Protein AF-A0A6P3APF1-F1 (afdb_monomer)

Secondary structure (DSSP, 8-state):
-PPPEEETTTEEE--EEEEHHHHHHHHTT--PPTTSEEEEEE--TT--EEEEEEHHHHHHTT---EEETTEEEE--HHHHHHHHHTEEEE-HHHHHHHHHHTTPPPSSS--HHHHT--SSS-TT-B--SSEEEETTTEEEEEEEE-HHHHHHHHHT-----S-EEEEEEE-SS-EEEEEEEHHHHHHHH-TT---TTSEEEEESSHHHHHHHHHSEEEEHHHHHHHHHHTT--

pLDDT: mean 85.59, std 10.85, range [31.83, 96.5]

Organism: NCBI:txid488447

Sequence (233 aa):
MRSPTLCARHGVRPFTVAAKRIDDRIRERGQFEPGELVRVSLDRPKRSHVAWMTRADLDEHAVTANHVDGVEHVTELRKIALLDQACEHVCPDCLDELLVRSGEQPHSPTPVSRAFDTAIVADNATVSGPLVRCDIHGIGFGSCTSPAMAALIDRGDALPHGRLIKVVVVSPKAENEFWFDEAFLRRLLGEDTDLSSGIYRMELGERSLHLLESGESVCRYCLEDWLRRNDIA

Structure (mmCIF, N/CA/C/O backbone):
data_AF-A0A6P3APF1-F1
#
_entry.id   AF-A0A6P3APF1-F1
#
loop_
_atom_site.group_PDB
_atom_site.id
_atom_site.type_symbol
_atom_site.label_atom_id
_atom_site.label_alt_id
_atom_site.label_comp_id
_atom_site.label_asym_id
_atom_site.label_entity_id
_atom_site.label_seq_id
_atom_site.pdbx_PDB_ins_code
_atom_site.Cartn_x
_atom_site.Cartn_y
_atom_site.Cartn_z
_atom_site.occupancy
_atom_site.B_iso_or_equiv
_atom_site.auth_seq_id
_atom_site.auth_comp_id
_atom_site.auth_asym_id
_atom_site.auth_atom_id
_atom_site.pdbx_PDB_model_num
ATOM 1 N N . MET A 1 1 ? 15.580 11.827 3.999 1.00 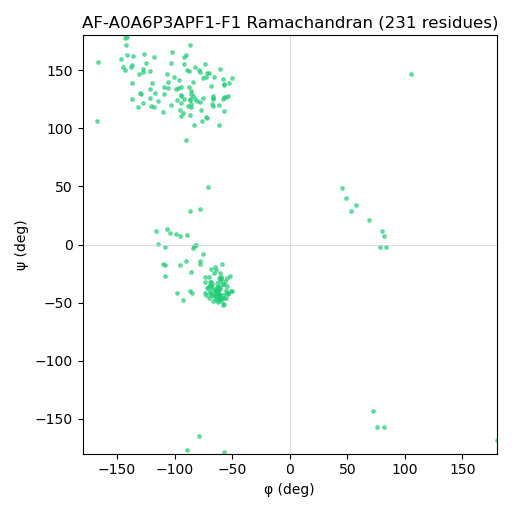31.83 1 MET A N 1
ATOM 2 C CA . MET A 1 1 ? 15.271 10.381 4.066 1.00 31.83 1 MET A CA 1
ATOM 3 C C . MET A 1 1 ? 14.089 10.139 3.142 1.00 31.83 1 MET A C 1
ATOM 5 O O . MET A 1 1 ? 13.148 10.916 3.227 1.00 31.83 1 MET A O 1
ATOM 9 N N . ARG A 1 2 ? 14.154 9.177 2.208 1.00 43.97 2 ARG A N 1
ATOM 10 C CA . ARG A 1 2 ? 12.964 8.800 1.422 1.00 43.97 2 ARG A CA 1
ATOM 11 C C . ARG A 1 2 ? 11.985 8.151 2.397 1.00 43.97 2 ARG A C 1
ATOM 13 O O . ARG A 1 2 ? 12.379 7.209 3.082 1.00 43.97 2 ARG A O 1
ATOM 20 N N . SER A 1 3 ? 10.783 8.705 2.524 1.00 46.91 3 SER A N 1
ATOM 21 C CA . SER A 1 3 ? 9.732 8.086 3.329 1.00 46.91 3 SER A CA 1
ATOM 22 C C . SER A 1 3 ? 9.480 6.676 2.792 1.00 46.91 3 SER A C 1
ATOM 24 O O . SER A 1 3 ? 9.486 6.503 1.572 1.00 46.91 3 SER A O 1
ATOM 26 N N . PRO A 1 4 ? 9.308 5.668 3.657 1.00 61.50 4 PRO A N 1
ATOM 27 C CA . PRO A 1 4 ? 8.929 4.340 3.205 1.00 61.50 4 PRO A CA 1
ATOM 28 C C . PRO A 1 4 ? 7.647 4.421 2.371 1.00 61.50 4 PRO A C 1
ATOM 30 O O . PRO A 1 4 ? 6.650 4.983 2.825 1.00 61.50 4 PRO A O 1
ATOM 33 N N . THR A 1 5 ? 7.679 3.874 1.158 1.00 70.06 5 THR A N 1
ATOM 34 C CA . THR A 1 5 ? 6.486 3.715 0.324 1.00 70.06 5 THR A CA 1
ATOM 35 C C . THR A 1 5 ? 5.935 2.312 0.564 1.00 70.06 5 THR A C 1
ATOM 37 O O . THR A 1 5 ? 6.688 1.341 0.668 1.00 70.06 5 THR A O 1
ATOM 40 N N . LEU A 1 6 ? 4.618 2.212 0.735 1.00 73.88 6 LEU A N 1
ATOM 41 C CA . LEU A 1 6 ? 3.947 0.961 1.059 1.00 73.88 6 LEU A CA 1
ATOM 42 C C . LEU A 1 6 ? 3.644 0.175 -0.223 1.00 73.88 6 LEU A C 1
ATOM 44 O O . LEU A 1 6 ? 2.924 0.661 -1.090 1.00 73.88 6 LEU A O 1
ATOM 48 N N . CYS A 1 7 ? 4.171 -1.043 -0.335 1.00 78.06 7 CYS A N 1
ATOM 49 C CA . CYS A 1 7 ? 3.752 -2.017 -1.336 1.00 78.06 7 CYS A CA 1
ATOM 50 C C . CYS A 1 7 ? 2.700 -2.943 -0.719 1.00 78.06 7 CYS A C 1
ATOM 52 O O . CYS A 1 7 ? 2.957 -3.549 0.319 1.00 78.06 7 CYS A O 1
ATOM 54 N N . ALA A 1 8 ? 1.548 -3.110 -1.372 1.00 71.31 8 ALA A N 1
ATOM 55 C CA . ALA A 1 8 ? 0.507 -4.018 -0.886 1.00 71.31 8 ALA A CA 1
ATOM 56 C C . ALA A 1 8 ? 1.014 -5.466 -0.735 1.00 71.31 8 ALA A C 1
ATOM 58 O O . ALA A 1 8 ? 0.629 -6.133 0.218 1.00 71.31 8 ALA A O 1
ATOM 59 N N . ARG A 1 9 ? 1.931 -5.894 -1.618 1.00 74.31 9 ARG A N 1
ATOM 60 C CA . ARG A 1 9 ? 2.504 -7.251 -1.660 1.00 74.31 9 ARG A CA 1
ATOM 61 C C . ARG A 1 9 ? 3.712 -7.456 -0.768 1.00 74.31 9 ARG A C 1
ATOM 63 O O . ARG A 1 9 ? 3.835 -8.489 -0.127 1.00 74.31 9 ARG A O 1
ATOM 70 N N . HIS A 1 10 ? 4.601 -6.475 -0.705 1.00 74.94 10 HIS A N 1
ATOM 71 C CA . HIS A 1 10 ? 5.914 -6.643 -0.069 1.00 74.94 10 HIS A CA 1
ATOM 72 C C . HIS A 1 10 ? 6.093 -5.773 1.184 1.00 74.94 10 HIS A C 1
ATOM 74 O O . HIS A 1 10 ? 7.136 -5.810 1.844 1.00 74.94 10 HIS A O 1
ATOM 80 N N . GLY A 1 11 ? 5.065 -4.999 1.530 1.00 75.56 11 GLY A N 1
ATOM 81 C CA . GLY A 1 11 ? 5.024 -4.124 2.690 1.00 75.56 11 GLY A CA 1
ATOM 82 C C . GLY A 1 11 ? 5.893 -2.895 2.546 1.00 75.56 11 GLY A C 1
ATOM 83 O O . GLY A 1 11 ? 5.977 -2.281 1.481 1.00 75.56 11 GLY A O 1
ATOM 84 N N . VAL A 1 12 ? 6.509 -2.495 3.652 1.00 76.62 12 VAL A N 1
ATOM 85 C CA . VAL A 1 12 ? 7.371 -1.321 3.691 1.00 76.62 12 VAL A CA 1
ATOM 86 C C . VAL A 1 12 ? 8.709 -1.665 3.047 1.00 76.62 12 VAL A C 1
ATOM 88 O O . VAL A 1 12 ? 9.545 -2.352 3.638 1.00 76.62 12 VAL A O 1
ATOM 91 N N . ARG A 1 13 ? 8.929 -1.157 1.832 1.00 74.56 13 ARG A N 1
ATOM 92 C CA . ARG A 1 13 ? 10.178 -1.342 1.087 1.00 74.56 13 ARG A CA 1
ATOM 93 C C . ARG A 1 13 ? 10.695 -0.006 0.551 1.00 74.56 13 ARG A C 1
ATOM 95 O O . ARG A 1 13 ? 9.899 0.866 0.208 1.00 74.56 13 ARG A O 1
ATOM 102 N N . PRO A 1 14 ? 12.020 0.191 0.457 1.00 76.44 14 PRO A N 1
ATOM 103 C CA . PRO A 1 14 ? 12.577 1.302 -0.303 1.00 76.44 14 PRO A CA 1
ATOM 104 C C . PRO A 1 14 ? 12.278 1.099 -1.790 1.00 76.44 14 PRO A C 1
ATOM 106 O O . PRO A 1 14 ? 12.704 0.107 -2.376 1.00 76.44 14 PRO A O 1
ATOM 109 N N . PHE A 1 15 ? 11.543 2.025 -2.397 1.00 83.12 15 PHE A N 1
ATOM 110 C CA . PHE A 1 15 ? 11.230 1.938 -3.821 1.00 83.12 15 PHE A CA 1
ATOM 111 C C . PHE A 1 15 ? 12.461 2.310 -4.653 1.00 83.12 15 PHE A C 1
ATOM 113 O O . PHE A 1 15 ? 13.237 3.212 -4.296 1.00 83.12 15 PHE A O 1
ATOM 120 N N . THR A 1 16 ? 12.625 1.609 -5.771 1.00 87.19 16 THR A N 1
ATOM 121 C CA . THR A 1 16 ? 13.597 1.960 -6.807 1.00 87.19 16 THR A CA 1
ATOM 122 C C . THR A 1 16 ? 12.953 2.915 -7.817 1.00 87.19 16 THR A C 1
ATOM 124 O O . THR A 1 16 ? 11.840 3.397 -7.595 1.00 87.19 16 THR A O 1
ATOM 127 N N . VAL A 1 17 ? 13.682 3.283 -8.863 1.00 89.62 17 VAL A N 1
ATOM 128 C CA . VAL A 1 17 ? 13.242 4.218 -9.902 1.00 89.62 17 VAL A CA 1
ATOM 129 C C . VAL A 1 17 ? 13.193 3.469 -11.234 1.00 89.62 17 VAL A C 1
ATOM 131 O O . VAL A 1 17 ? 14.148 2.773 -11.581 1.00 89.62 17 VAL A O 1
ATOM 134 N N . ALA A 1 18 ? 12.086 3.590 -11.961 1.00 93.06 18 ALA A N 1
ATOM 135 C CA . ALA A 1 18 ? 11.908 3.020 -13.297 1.00 93.06 18 ALA A CA 1
ATOM 136 C C . ALA A 1 18 ? 11.013 3.933 -14.147 1.00 93.06 18 ALA A C 1
ATOM 138 O O . ALA A 1 18 ? 10.274 4.743 -13.594 1.00 93.06 18 ALA A O 1
ATOM 139 N N . ALA A 1 19 ? 11.061 3.824 -15.475 1.00 93.75 19 ALA A N 1
ATOM 140 C CA . ALA A 1 19 ? 10.187 4.606 -16.351 1.00 93.75 19 ALA A CA 1
ATOM 141 C C . ALA A 1 19 ? 8.705 4.310 -16.079 1.00 93.75 19 ALA A C 1
ATOM 143 O O . ALA A 1 19 ? 8.338 3.188 -15.728 1.00 93.75 19 ALA A O 1
ATOM 144 N N . LYS A 1 20 ? 7.833 5.295 -16.318 1.00 91.62 20 LYS A N 1
ATOM 145 C CA . LYS A 1 20 ? 6.382 5.156 -16.116 1.00 91.62 20 LYS A CA 1
ATOM 146 C C . LYS A 1 20 ? 5.772 3.920 -16.796 1.00 91.62 20 LYS A C 1
ATOM 148 O O . LYS A 1 20 ? 4.962 3.235 -16.184 1.00 91.62 20 LYS A O 1
ATOM 153 N N . ARG A 1 21 ? 6.210 3.576 -18.016 1.00 93.62 21 ARG A N 1
ATOM 154 C CA . ARG A 1 21 ? 5.735 2.372 -18.730 1.00 93.62 21 ARG A CA 1
ATOM 155 C C . ARG A 1 21 ? 6.023 1.072 -17.969 1.00 93.62 21 ARG A C 1
ATOM 157 O O . ARG A 1 21 ? 5.266 0.114 -18.094 1.00 93.62 21 ARG A O 1
ATOM 164 N N . ILE A 1 22 ? 7.094 1.035 -17.172 1.00 94.00 22 ILE A N 1
ATOM 165 C CA . ILE A 1 22 ? 7.420 -0.091 -16.290 1.00 94.00 22 ILE A CA 1
ATOM 166 C C . ILE A 1 22 ? 6.419 -0.163 -15.134 1.00 94.00 22 ILE A C 1
ATOM 168 O O . ILE A 1 22 ? 5.901 -1.241 -14.860 1.00 94.00 22 ILE A O 1
ATOM 172 N N . ASP A 1 23 ? 6.108 0.966 -14.487 1.00 90.81 23 ASP A N 1
ATOM 173 C CA . ASP A 1 23 ? 5.094 1.022 -13.420 1.00 90.81 23 ASP A CA 1
ATOM 174 C C . ASP A 1 23 ? 3.711 0.593 -13.933 1.00 90.81 23 ASP A C 1
ATOM 176 O O . ASP A 1 23 ? 3.070 -0.274 -13.337 1.00 90.81 23 ASP A O 1
ATOM 180 N N . ASP A 1 24 ? 3.290 1.125 -15.084 1.00 91.75 24 ASP A N 1
ATOM 181 C CA . ASP A 1 24 ? 2.027 0.756 -15.729 1.00 91.75 24 ASP A CA 1
ATOM 182 C C . ASP A 1 24 ? 1.977 -0.760 -15.996 1.00 91.75 24 ASP A C 1
ATOM 184 O O . ASP A 1 24 ? 1.010 -1.436 -15.630 1.00 91.75 24 ASP A O 1
ATOM 188 N N . ARG A 1 25 ? 3.062 -1.341 -16.530 1.00 93.19 25 ARG A N 1
ATOM 189 C CA . ARG A 1 25 ? 3.124 -2.782 -16.808 1.00 93.19 25 ARG A CA 1
ATOM 190 C C . ARG A 1 25 ? 3.142 -3.643 -15.543 1.00 93.19 25 ARG A C 1
ATOM 192 O O . ARG A 1 25 ? 2.528 -4.714 -15.537 1.00 93.19 25 ARG A O 1
ATOM 199 N N . ILE A 1 26 ? 3.798 -3.185 -14.472 1.00 90.12 26 ILE A N 1
ATOM 200 C CA . ILE A 1 26 ? 3.747 -3.825 -13.148 1.00 90.12 26 ILE A CA 1
ATOM 201 C C . ILE A 1 26 ? 2.296 -3.887 -12.651 1.00 90.12 26 ILE A C 1
ATOM 203 O O . ILE A 1 26 ? 1.855 -4.945 -12.195 1.00 90.12 26 ILE A O 1
ATOM 207 N N . ARG A 1 27 ? 1.539 -2.785 -12.763 1.00 84.31 27 ARG A N 1
ATOM 208 C CA . ARG A 1 27 ? 0.132 -2.709 -12.320 1.00 84.31 27 ARG A CA 1
ATOM 209 C C . ARG A 1 27 ? -0.779 -3.643 -13.107 1.00 84.31 27 ARG A C 1
ATOM 211 O O . ARG A 1 27 ? -1.651 -4.278 -12.522 1.00 84.31 27 ARG A O 1
ATOM 218 N N . GLU A 1 28 ? -0.552 -3.758 -14.411 1.00 88.62 28 GLU A N 1
ATOM 219 C CA . GLU A 1 28 ? -1.289 -4.669 -15.292 1.00 88.62 28 GLU A CA 1
ATOM 220 C C . GLU A 1 28 ? -0.876 -6.134 -15.130 1.00 88.62 28 GLU A C 1
ATOM 222 O O . GLU A 1 28 ? -1.497 -7.021 -15.717 1.00 88.62 28 GLU A O 1
ATOM 227 N N . ARG A 1 29 ? 0.186 -6.409 -14.359 1.00 85.56 29 ARG A N 1
ATOM 228 C CA . ARG A 1 29 ? 0.806 -7.736 -14.279 1.00 85.56 29 ARG A CA 1
ATOM 229 C C . ARG A 1 29 ? 1.189 -8.294 -15.658 1.00 85.56 29 ARG A C 1
ATOM 231 O O . ARG A 1 29 ? 1.225 -9.511 -15.840 1.00 85.56 29 ARG A O 1
ATOM 238 N N . GLY A 1 30 ? 1.493 -7.425 -16.613 1.00 89.25 30 GLY A N 1
ATOM 239 C CA . GLY A 1 30 ? 1.889 -7.857 -17.944 1.00 89.25 30 GLY A CA 1
ATOM 240 C C . GLY A 1 30 ? 3.348 -8.313 -17.996 1.00 89.25 30 GLY A C 1
ATOM 241 O O . GLY A 1 30 ? 4.001 -8.550 -16.978 1.00 89.25 30 GLY A O 1
ATOM 242 N N . GLN A 1 31 ? 3.850 -8.414 -19.217 1.00 93.25 31 GLN A N 1
ATOM 243 C CA . GLN A 1 31 ? 5.246 -8.689 -19.536 1.00 93.25 31 GLN A CA 1
ATOM 244 C C . GLN A 1 31 ? 5.646 -7.856 -20.755 1.00 93.25 31 GLN A C 1
ATOM 246 O O . GLN A 1 31 ? 4.771 -7.352 -21.467 1.00 93.25 31 GLN A O 1
ATOM 251 N N . PHE A 1 32 ? 6.945 -7.710 -20.970 1.00 94.75 32 PHE A N 1
ATOM 252 C CA . PHE A 1 32 ? 7.505 -7.123 -22.182 1.00 94.75 32 PHE A CA 1
ATOM 253 C C . PHE A 1 32 ? 8.063 -8.214 -23.095 1.00 94.75 32 PHE A C 1
ATOM 255 O O . PHE A 1 32 ? 8.410 -9.304 -22.632 1.00 94.75 32 PHE A O 1
ATOM 262 N N . GLU A 1 33 ? 8.144 -7.913 -24.387 1.00 93.06 33 GLU A N 1
ATOM 263 C CA . GLU A 1 33 ? 8.803 -8.787 -25.351 1.00 93.06 33 GLU A CA 1
ATOM 264 C C . GLU A 1 33 ? 10.335 -8.723 -25.189 1.00 93.06 33 GLU A C 1
ATOM 266 O O . GLU A 1 33 ? 10.881 -7.719 -24.707 1.00 93.06 33 GLU A O 1
ATOM 271 N N . PRO A 1 34 ? 11.067 -9.775 -25.601 1.00 88.56 34 PRO A N 1
ATOM 272 C CA . PRO A 1 34 ? 12.521 -9.795 -25.512 1.00 88.56 34 PRO A CA 1
ATOM 273 C C . PRO A 1 34 ? 13.171 -8.576 -26.183 1.00 88.56 34 PRO A C 1
ATOM 275 O O . PRO A 1 34 ? 12.924 -8.283 -27.352 1.00 88.56 34 PRO A O 1
ATOM 278 N N . GLY A 1 35 ? 14.045 -7.886 -25.447 1.00 86.19 35 GLY A N 1
ATOM 279 C CA . GLY A 1 35 ? 14.781 -6.715 -25.938 1.00 86.19 35 GLY A CA 1
ATOM 280 C C . GLY A 1 35 ? 14.026 -5.382 -25.868 1.00 86.19 35 GLY A C 1
ATOM 281 O O . GLY A 1 35 ? 14.612 -4.346 -26.194 1.00 86.19 35 GLY A O 1
ATOM 282 N N . GLU A 1 36 ? 12.768 -5.369 -25.416 1.00 93.44 36 GLU A N 1
ATOM 283 C CA . GLU A 1 36 ? 12.044 -4.118 -25.154 1.00 93.44 36 GLU A CA 1
ATOM 284 C C . GLU A 1 36 ? 12.548 -3.416 -23.892 1.00 93.44 36 GLU A C 1
ATOM 286 O O . GLU A 1 36 ? 12.547 -2.186 -23.838 1.00 93.44 36 GLU A O 1
ATOM 291 N N . LEU A 1 37 ? 12.987 -4.179 -22.890 1.00 94.75 37 LEU A N 1
ATOM 292 C CA . LEU A 1 37 ? 13.518 -3.660 -21.635 1.00 94.75 37 LEU A CA 1
ATOM 293 C C . LEU A 1 37 ? 14.996 -3.296 -21.755 1.00 94.75 37 LEU A C 1
ATOM 295 O O . LEU A 1 37 ? 15.797 -4.012 -22.354 1.00 94.75 37 LEU A O 1
ATOM 299 N N . VAL A 1 38 ? 15.368 -2.181 -21.135 1.00 93.38 38 VAL A N 1
ATOM 300 C CA . VAL A 1 38 ? 16.744 -1.690 -21.093 1.00 93.38 38 VAL A CA 1
ATOM 301 C C . VAL A 1 38 ? 17.101 -1.192 -19.700 1.00 93.38 38 VAL A C 1
ATOM 303 O O . VAL A 1 38 ? 16.322 -0.504 -19.032 1.00 93.38 38 VAL A O 1
ATOM 306 N N . ARG A 1 39 ? 18.320 -1.514 -19.263 1.00 93.50 39 ARG A N 1
ATOM 307 C CA . ARG A 1 39 ? 18.934 -0.912 -18.077 1.00 93.50 39 ARG A CA 1
ATOM 308 C C . ARG A 1 39 ? 19.630 0.363 -18.497 1.00 93.50 39 ARG A C 1
ATOM 310 O O . ARG A 1 39 ? 20.492 0.320 -19.367 1.00 93.50 39 ARG A O 1
ATOM 317 N N . VAL A 1 40 ? 19.298 1.474 -17.857 1.00 93.69 40 VAL A N 1
ATOM 318 C CA . VAL A 1 40 ? 19.837 2.785 -18.217 1.00 93.69 40 VAL A CA 1
ATOM 319 C C . VAL A 1 40 ? 20.569 3.368 -17.020 1.00 93.69 40 VAL A C 1
ATOM 321 O O . VAL A 1 40 ? 19.964 3.580 -15.969 1.00 93.69 40 VAL A O 1
ATOM 324 N N . SER A 1 41 ? 21.869 3.622 -17.164 1.00 93.69 41 SER A N 1
ATOM 325 C CA . SER A 1 41 ? 22.635 4.401 -16.193 1.00 93.69 41 SER A CA 1
ATOM 326 C C . SER A 1 41 ? 22.543 5.879 -16.548 1.00 93.69 41 SER A C 1
ATOM 328 O O . SER A 1 41 ? 22.969 6.308 -17.621 1.00 93.69 41 SER A O 1
ATOM 330 N N . LEU A 1 42 ? 21.988 6.671 -15.635 1.00 93.31 42 LEU A N 1
ATOM 331 C CA . LEU A 1 42 ? 21.929 8.123 -15.752 1.00 93.31 42 LEU A CA 1
ATOM 332 C C . LEU A 1 42 ? 23.179 8.725 -15.108 1.00 93.31 42 LEU A C 1
ATOM 334 O O . LEU A 1 42 ? 23.199 9.009 -13.905 1.00 93.31 42 LEU A O 1
ATOM 338 N N . ASP A 1 43 ? 24.230 8.899 -15.905 1.00 92.00 43 ASP A N 1
ATOM 339 C CA . ASP A 1 43 ? 25.567 9.212 -15.416 1.00 92.00 43 ASP A CA 1
ATOM 340 C C . ASP A 1 43 ? 25.757 10.702 -15.144 1.00 92.00 43 ASP A C 1
ATOM 342 O O . ASP A 1 43 ? 25.974 11.513 -16.046 1.00 92.00 43 ASP A O 1
ATOM 346 N N . ARG A 1 44 ? 25.707 11.077 -13.859 1.00 87.81 44 ARG A N 1
ATOM 347 C CA . ARG A 1 44 ? 26.020 12.440 -13.409 1.00 87.81 44 ARG A CA 1
ATOM 348 C C . ARG A 1 44 ? 27.374 12.470 -12.700 1.00 87.81 44 ARG A C 1
ATOM 350 O O . ARG A 1 44 ? 27.651 11.566 -11.914 1.00 87.81 44 ARG A O 1
ATOM 357 N N . PRO A 1 45 ? 28.147 13.571 -12.809 1.00 81.62 45 PRO A N 1
ATOM 358 C CA . PRO A 1 45 ? 29.492 13.678 -12.229 1.00 81.62 45 PRO A CA 1
ATOM 359 C C . PRO A 1 45 ? 29.619 13.334 -10.736 1.00 81.62 45 PRO A C 1
ATOM 361 O O . PRO A 1 45 ? 30.690 12.950 -10.284 1.00 81.62 45 PRO A O 1
ATOM 364 N N . LYS A 1 46 ? 28.547 13.507 -9.949 1.00 82.44 46 LYS A N 1
ATOM 365 C CA . LYS A 1 46 ? 28.539 13.241 -8.499 1.00 82.44 46 LYS A CA 1
ATOM 366 C C . LYS A 1 46 ? 27.741 12.003 -8.093 1.00 82.44 46 LYS A C 1
ATOM 368 O O . LYS A 1 46 ? 27.863 11.567 -6.952 1.00 82.44 46 LYS A O 1
ATOM 373 N N . ARG A 1 47 ? 26.863 11.502 -8.965 1.00 82.88 47 ARG A N 1
ATOM 374 C CA . ARG A 1 47 ? 25.939 10.409 -8.645 1.00 82.88 47 ARG A CA 1
ATOM 375 C C . ARG A 1 47 ? 25.296 9.860 -9.915 1.00 82.88 47 ARG A C 1
ATOM 377 O O . ARG A 1 47 ? 24.373 10.483 -10.438 1.00 82.88 47 ARG A O 1
ATOM 384 N N . SER A 1 48 ? 25.721 8.678 -10.335 1.00 86.44 48 SER A N 1
ATOM 385 C CA . SER A 1 48 ? 24.952 7.856 -11.267 1.00 86.44 48 SER A CA 1
ATOM 386 C C . SER A 1 48 ? 23.876 7.072 -10.522 1.00 86.44 48 SER A C 1
ATOM 388 O O . SER A 1 48 ? 24.022 6.762 -9.335 1.00 86.44 48 SER A O 1
ATOM 390 N N . HIS A 1 49 ? 22.789 6.748 -11.209 1.00 88.62 49 HIS A N 1
ATOM 391 C CA . HIS A 1 49 ? 21.876 5.703 -10.764 1.00 88.62 49 HIS A CA 1
ATOM 392 C C . HIS A 1 49 ? 21.313 4.964 -11.973 1.00 88.62 49 HIS A C 1
ATOM 394 O O . HIS A 1 49 ? 21.233 5.526 -13.063 1.00 88.62 49 HIS A O 1
ATOM 400 N N . VAL A 1 50 ? 20.953 3.701 -11.758 1.00 91.00 50 VAL A N 1
ATOM 401 C CA . VAL A 1 50 ? 20.392 2.837 -12.793 1.00 91.00 50 VAL A CA 1
ATOM 402 C C . VAL A 1 50 ? 18.878 2.812 -12.646 1.00 91.00 50 VAL A C 1
ATOM 404 O O . VAL A 1 50 ? 18.376 2.634 -11.535 1.00 91.00 50 VAL A O 1
ATOM 407 N N . ALA A 1 51 ? 18.179 2.961 -13.763 1.0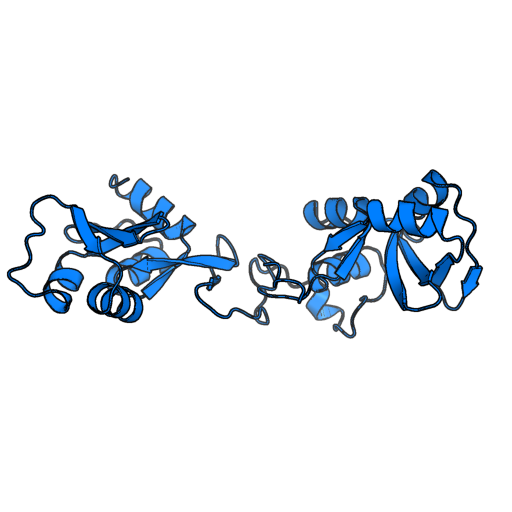0 92.75 51 ALA A N 1
ATOM 408 C CA . ALA A 1 51 ? 16.737 2.806 -13.868 1.00 92.75 51 ALA A CA 1
ATOM 409 C C . ALA A 1 51 ? 16.406 1.822 -14.996 1.00 92.75 51 ALA A C 1
ATOM 411 O O . ALA A 1 51 ? 17.138 1.719 -15.984 1.00 92.75 51 ALA A O 1
ATOM 412 N N . TRP A 1 52 ? 15.310 1.087 -14.835 1.00 95.12 52 TRP A N 1
ATOM 413 C CA . TRP A 1 52 ? 14.755 0.270 -15.912 1.00 95.12 52 TRP A CA 1
ATOM 414 C C . TRP A 1 52 ? 13.800 1.103 -16.753 1.00 95.12 52 TRP A C 1
ATOM 416 O O . TRP A 1 52 ? 12.985 1.854 -16.215 1.00 95.12 52 TRP A O 1
ATOM 426 N N . MET A 1 53 ? 13.921 0.976 -18.067 1.00 95.12 53 MET A N 1
ATOM 427 C CA . MET A 1 53 ? 13.112 1.692 -19.049 1.00 95.12 53 MET A CA 1
ATOM 428 C C . MET A 1 53 ? 12.806 0.759 -20.220 1.00 95.12 53 MET A C 1
ATOM 430 O O . MET A 1 53 ? 13.366 -0.335 -20.315 1.00 95.12 53 MET A O 1
ATOM 434 N N . THR A 1 54 ? 11.933 1.189 -21.121 1.00 94.56 54 THR A N 1
ATOM 435 C CA . THR A 1 54 ? 11.763 0.547 -22.426 1.00 94.56 54 THR A CA 1
ATOM 436 C C . THR A 1 54 ? 12.670 1.205 -23.467 1.00 94.56 54 THR A C 1
ATOM 438 O O . THR A 1 54 ? 13.016 2.382 -23.344 1.00 94.56 54 THR A O 1
ATOM 441 N N . ARG A 1 55 ? 13.039 0.485 -24.533 1.00 92.06 55 ARG A N 1
ATOM 442 C CA . ARG A 1 55 ? 13.769 1.066 -25.675 1.00 92.06 55 ARG A CA 1
ATOM 443 C C . ARG A 1 55 ? 13.016 2.268 -26.258 1.00 92.06 55 ARG A C 1
ATOM 445 O O . ARG A 1 55 ? 13.622 3.299 -26.528 1.00 92.06 55 ARG A O 1
ATOM 452 N N . ALA A 1 56 ? 11.689 2.171 -26.318 1.00 91.44 56 ALA A N 1
ATOM 453 C CA . ALA A 1 56 ? 10.819 3.251 -26.765 1.00 91.44 56 ALA A CA 1
ATOM 454 C C . ALA A 1 56 ? 10.904 4.516 -25.885 1.00 91.44 56 ALA A C 1
ATOM 456 O O . ALA A 1 56 ? 10.703 5.612 -26.400 1.00 91.44 56 ALA A O 1
ATOM 457 N N . ASP A 1 57 ? 11.209 4.405 -24.584 1.00 91.62 57 ASP A N 1
ATOM 458 C CA . ASP A 1 57 ? 11.415 5.578 -23.714 1.00 91.62 57 ASP A CA 1
ATOM 459 C C . ASP A 1 57 ? 12.706 6.335 -24.081 1.00 91.62 57 ASP A C 1
ATOM 461 O O . ASP A 1 57 ? 12.762 7.563 -24.010 1.00 91.62 57 ASP A O 1
ATOM 465 N N . LEU A 1 58 ? 13.748 5.613 -24.510 1.00 91.06 58 LEU A N 1
ATOM 466 C CA . LEU A 1 58 ? 14.995 6.219 -24.987 1.00 91.06 58 LEU A CA 1
ATOM 467 C C . LEU A 1 58 ? 14.815 6.877 -26.359 1.00 91.06 58 LEU A C 1
ATOM 469 O O . LEU A 1 58 ? 15.287 7.999 -26.579 1.00 91.06 58 LEU A O 1
ATOM 473 N N . ASP A 1 59 ? 14.110 6.194 -27.260 1.00 90.31 59 ASP A N 1
ATOM 474 C CA . ASP A 1 59 ? 13.868 6.662 -28.626 1.00 90.31 59 ASP A CA 1
ATOM 475 C C . ASP A 1 59 ? 13.000 7.929 -28.646 1.00 90.31 59 ASP A C 1
ATOM 477 O O . ASP A 1 59 ? 13.291 8.864 -29.396 1.00 90.31 59 ASP A O 1
ATOM 481 N N . GLU A 1 60 ? 11.997 8.019 -27.764 1.00 89.88 60 GLU A N 1
ATOM 482 C CA . GLU A 1 60 ? 11.121 9.194 -27.608 1.00 89.88 60 GLU A CA 1
ATOM 483 C C . GLU A 1 60 ? 11.907 10.483 -27.326 1.00 89.88 60 GLU A C 1
ATOM 485 O O . GLU A 1 60 ? 11.535 11.579 -27.755 1.00 89.88 60 GLU A O 1
ATOM 490 N N . HIS A 1 61 ? 13.044 10.357 -26.644 1.00 87.06 61 HIS A N 1
ATOM 491 C CA . HIS A 1 61 ? 13.912 11.478 -26.323 1.00 87.06 61 HIS A CA 1
ATOM 492 C C . HIS A 1 61 ? 15.164 11.542 -27.197 1.00 87.06 61 HIS A C 1
ATOM 494 O O . HIS A 1 61 ? 16.035 12.369 -26.910 1.00 87.06 61 HIS A O 1
ATOM 500 N N . ALA A 1 62 ? 15.259 10.740 -28.264 1.00 84.06 62 ALA A N 1
ATOM 501 C CA . ALA A 1 62 ? 16.427 10.641 -29.143 1.00 84.06 62 ALA A CA 1
ATOM 502 C C . ALA A 1 62 ? 17.735 10.548 -28.335 1.00 84.06 62 ALA A C 1
ATOM 504 O O . ALA A 1 62 ? 18.663 11.346 -28.512 1.00 84.06 62 ALA A O 1
ATOM 505 N N . VAL A 1 63 ? 17.750 9.655 -27.345 1.00 84.44 63 VAL A N 1
ATOM 506 C CA . VAL A 1 63 ? 18.874 9.496 -26.422 1.00 84.44 63 VAL A CA 1
ATOM 507 C C . VAL A 1 63 ? 20.004 8.765 -27.133 1.00 84.44 63 VAL A C 1
ATOM 509 O O . VAL A 1 63 ? 19.821 7.673 -27.656 1.00 84.44 63 VAL A O 1
ATOM 512 N N . THR A 1 64 ? 21.194 9.360 -27.123 1.00 83.62 64 THR A N 1
ATOM 513 C CA . THR A 1 64 ? 22.424 8.653 -27.495 1.00 83.62 64 THR A CA 1
ATOM 514 C C . THR A 1 64 ? 23.070 8.131 -26.219 1.00 83.62 64 THR A C 1
ATOM 516 O O . THR A 1 64 ? 23.357 8.914 -25.311 1.00 83.62 64 THR A O 1
ATOM 519 N N . ALA A 1 65 ? 23.269 6.819 -26.142 1.00 86.00 65 ALA A N 1
ATOM 520 C CA . ALA A 1 65 ? 23.848 6.145 -24.989 1.00 86.00 65 ALA A CA 1
ATOM 521 C C . ALA A 1 65 ? 25.019 5.255 -25.416 1.00 86.00 65 ALA A C 1
ATOM 523 O O . ALA A 1 65 ? 25.055 4.758 -26.542 1.00 86.00 65 ALA A O 1
ATOM 524 N N . ASN A 1 66 ? 25.975 5.062 -24.509 1.00 89.31 66 ASN A N 1
ATOM 525 C CA . ASN A 1 66 ? 27.036 4.077 -24.689 1.00 89.31 66 ASN A CA 1
ATOM 526 C C . ASN A 1 66 ? 26.600 2.755 -24.060 1.00 89.31 66 ASN A C 1
ATOM 528 O O . ASN A 1 66 ? 26.297 2.721 -22.870 1.00 89.31 66 ASN A O 1
ATOM 532 N N . HIS A 1 67 ? 26.621 1.668 -24.824 1.00 88.94 67 HIS A N 1
ATOM 533 C CA . HIS A 1 67 ? 26.277 0.349 -24.304 1.00 88.94 67 HIS A CA 1
ATOM 534 C C . HIS A 1 67 ? 27.505 -0.324 -23.672 1.00 88.94 67 HIS A C 1
ATOM 536 O O . HIS A 1 67 ? 28.496 -0.578 -24.362 1.00 88.94 67 HIS A O 1
ATOM 542 N N . VAL A 1 68 ? 27.446 -0.621 -22.373 1.00 88.81 68 VAL A N 1
ATOM 543 C CA . VAL A 1 68 ? 28.516 -1.295 -21.617 1.00 88.81 68 VAL A CA 1
ATOM 544 C C . VAL A 1 68 ? 27.888 -2.344 -20.704 1.00 88.81 68 VAL A C 1
ATOM 546 O O . VAL A 1 68 ? 26.996 -2.025 -19.926 1.00 88.81 68 VAL A O 1
ATOM 549 N N . ASP A 1 69 ? 28.331 -3.600 -20.811 1.00 86.19 69 ASP A N 1
ATOM 550 C CA . ASP A 1 69 ? 27.897 -4.720 -19.957 1.00 86.19 69 ASP A CA 1
ATOM 551 C C . ASP A 1 69 ? 26.364 -4.854 -19.800 1.00 86.19 69 ASP A C 1
ATOM 553 O O . ASP A 1 69 ? 25.850 -5.133 -18.715 1.00 86.19 69 ASP A O 1
ATOM 557 N N . GLY A 1 70 ? 25.610 -4.643 -20.887 1.00 84.81 70 GLY A N 1
ATOM 558 C CA . GLY A 1 70 ? 24.144 -4.730 -20.873 1.00 84.81 70 GLY A CA 1
ATOM 559 C C . GLY A 1 70 ? 23.434 -3.490 -20.314 1.00 84.81 70 GLY A C 1
ATOM 560 O O . GLY A 1 70 ? 22.234 -3.549 -20.046 1.00 84.81 70 GLY A O 1
ATOM 561 N N . VAL A 1 71 ? 24.150 -2.378 -20.117 1.00 90.75 71 VAL A N 1
ATOM 562 C CA . VAL A 1 71 ? 23.620 -1.113 -19.590 1.00 90.75 71 VAL A CA 1
ATOM 563 C C . VAL A 1 71 ? 23.853 0.018 -20.593 1.00 90.75 71 VAL A C 1
ATOM 565 O O . VAL A 1 71 ? 24.945 0.189 -21.127 1.00 90.75 71 VAL A O 1
ATOM 568 N N . GLU A 1 72 ? 22.815 0.814 -20.833 1.00 93.38 72 GLU A N 1
ATOM 569 C CA . GLU A 1 72 ? 22.854 2.024 -21.652 1.00 93.38 72 GLU A CA 1
ATOM 570 C C . GLU A 1 72 ? 23.279 3.219 -20.787 1.00 93.38 72 GLU A C 1
ATOM 572 O O . GLU A 1 72 ? 22.550 3.655 -19.894 1.00 93.38 72 GLU A O 1
ATOM 577 N N . HIS A 1 73 ? 24.466 3.760 -21.034 1.00 94.81 73 HIS A N 1
ATOM 578 C CA . HIS A 1 73 ? 25.028 4.881 -20.286 1.00 94.81 73 HIS A CA 1
ATOM 579 C C . HIS A 1 73 ? 24.702 6.215 -20.953 1.00 94.81 73 HIS A C 1
ATOM 581 O O . HIS A 1 73 ? 25.212 6.530 -22.033 1.00 94.81 73 HIS A O 1
ATOM 587 N N . VAL A 1 74 ? 23.882 7.025 -20.284 1.00 93.94 74 VAL A N 1
ATOM 588 C CA . VAL A 1 74 ? 23.491 8.366 -20.733 1.00 93.94 74 VAL A CA 1
ATOM 589 C C . VAL A 1 74 ? 24.265 9.398 -19.928 1.00 93.94 74 VAL A C 1
ATOM 591 O O . VAL A 1 74 ? 24.121 9.468 -18.711 1.00 93.94 74 VAL A O 1
ATOM 594 N N . THR A 1 75 ? 25.051 10.233 -20.608 1.00 92.38 75 THR A N 1
ATOM 595 C CA . THR A 1 75 ? 25.894 11.269 -19.979 1.00 92.38 75 THR A CA 1
ATOM 596 C C . THR A 1 75 ? 25.399 12.693 -20.248 1.00 92.38 75 THR A C 1
ATOM 598 O O . THR A 1 75 ? 25.773 13.634 -19.543 1.00 92.38 75 THR A O 1
ATOM 601 N N . GLU A 1 76 ? 24.531 12.885 -21.248 1.00 93.06 76 GLU A N 1
ATOM 602 C CA . GLU A 1 76 ? 24.003 14.204 -21.595 1.00 93.06 76 GLU A CA 1
ATOM 603 C C . GLU A 1 76 ? 23.011 14.687 -20.525 1.00 93.06 76 GLU A C 1
ATOM 605 O O . GLU A 1 76 ? 21.881 14.207 -20.430 1.00 93.06 76 GLU A O 1
ATOM 610 N N . LEU A 1 77 ? 23.412 15.690 -19.737 1.00 90.12 77 LEU A N 1
ATOM 611 C CA . LEU A 1 77 ? 22.656 16.169 -18.571 1.00 90.12 77 LEU A CA 1
ATOM 612 C C . LEU A 1 77 ? 21.203 16.550 -18.882 1.00 90.12 77 LEU A C 1
ATOM 614 O O . LEU A 1 77 ? 20.319 16.312 -18.059 1.00 90.12 77 LEU A O 1
ATOM 618 N N . ARG A 1 78 ? 20.940 17.121 -20.064 1.00 91.38 78 ARG A N 1
ATOM 619 C CA . ARG A 1 78 ? 19.580 17.489 -20.476 1.00 91.38 78 ARG A CA 1
ATOM 620 C C . ARG A 1 78 ? 18.704 16.254 -20.695 1.00 91.38 78 ARG A C 1
ATOM 622 O O . ARG A 1 78 ? 17.557 16.253 -20.263 1.00 91.38 78 ARG A O 1
ATOM 629 N N . LYS A 1 79 ? 19.240 15.209 -21.329 1.00 92.56 79 LYS A N 1
ATOM 630 C CA . LYS A 1 79 ? 18.533 13.937 -21.549 1.00 92.56 79 LYS A CA 1
ATOM 631 C C . LYS A 1 79 ? 18.337 13.191 -20.243 1.00 92.56 79 LYS A C 1
ATOM 633 O O . LYS A 1 79 ? 17.239 12.724 -19.979 1.00 92.56 79 LYS A O 1
ATOM 638 N N . ILE A 1 80 ? 19.360 13.181 -19.387 1.00 92.00 80 ILE A N 1
ATOM 639 C CA . ILE A 1 80 ? 19.256 12.635 -18.034 1.00 92.00 80 ILE A CA 1
ATOM 640 C C . ILE A 1 80 ? 18.106 13.297 -17.272 1.00 92.00 80 ILE A C 1
ATOM 642 O O . ILE A 1 80 ? 17.334 12.593 -16.641 1.00 92.00 80 ILE A O 1
ATOM 646 N N . ALA A 1 81 ? 17.977 14.626 -17.315 1.00 90.69 81 ALA A N 1
ATOM 647 C CA . ALA A 1 81 ? 16.897 15.320 -16.614 1.00 90.69 81 ALA A CA 1
ATOM 648 C C . ALA A 1 81 ? 15.504 14.948 -17.153 1.00 90.69 81 ALA A C 1
ATOM 650 O O . ALA A 1 81 ? 14.590 14.760 -16.357 1.00 90.69 81 ALA A O 1
ATOM 651 N N . LEU A 1 82 ? 15.352 14.809 -18.477 1.00 92.12 82 LEU A N 1
ATOM 652 C CA . LEU A 1 82 ? 14.094 14.374 -19.100 1.00 92.12 82 LEU A CA 1
ATOM 653 C C . LEU A 1 82 ? 13.723 12.946 -18.685 1.00 92.12 82 LEU A C 1
ATOM 655 O O . LEU A 1 82 ? 12.601 12.709 -18.250 1.00 92.12 82 LEU A O 1
ATOM 659 N N . LEU A 1 83 ? 14.683 12.020 -18.758 1.00 92.06 83 LEU A N 1
ATOM 660 C CA . LEU A 1 83 ? 14.478 10.628 -18.365 1.00 92.06 83 LEU A CA 1
ATOM 661 C C . LEU A 1 83 ? 14.176 10.496 -16.868 1.00 92.06 83 LEU A C 1
ATOM 663 O O . LEU A 1 83 ? 13.262 9.774 -16.493 1.00 92.06 83 LEU A O 1
ATOM 667 N N . ASP A 1 84 ? 14.900 11.225 -16.015 1.00 90.00 84 ASP A N 1
ATOM 668 C CA . ASP A 1 84 ? 14.694 11.234 -14.558 1.00 90.00 84 ASP A CA 1
ATOM 669 C C . ASP A 1 84 ? 13.302 11.785 -14.198 1.00 90.00 84 ASP A C 1
ATOM 671 O O . ASP A 1 84 ? 12.642 11.264 -13.305 1.00 90.00 84 ASP A O 1
ATOM 675 N N . GLN A 1 85 ? 12.814 12.792 -14.935 1.00 89.56 85 GLN A N 1
ATOM 676 C CA . GLN A 1 85 ? 11.459 13.332 -14.773 1.00 89.56 85 GLN A CA 1
ATOM 677 C C . GLN A 1 85 ? 10.363 12.365 -15.253 1.00 89.56 85 GLN A C 1
ATOM 679 O O . GLN A 1 85 ? 9.245 12.422 -14.745 1.00 89.56 85 GLN A O 1
ATOM 684 N N . ALA A 1 86 ? 10.666 11.495 -16.218 1.00 89.12 86 ALA A N 1
ATOM 685 C CA . ALA A 1 86 ? 9.750 10.472 -16.727 1.00 89.12 86 ALA A CA 1
ATOM 686 C C . ALA A 1 86 ? 9.737 9.183 -15.881 1.00 89.12 86 ALA A C 1
ATOM 688 O O . ALA A 1 86 ? 8.987 8.246 -16.180 1.00 89.12 86 ALA A O 1
ATOM 689 N N . CYS A 1 87 ? 10.575 9.113 -14.844 1.00 90.75 87 CYS A N 1
ATOM 690 C CA . CYS A 1 87 ? 10.615 7.977 -13.943 1.00 90.75 87 CYS A CA 1
ATOM 691 C C . CYS A 1 87 ? 9.621 8.099 -12.787 1.00 90.75 87 CYS A C 1
ATOM 693 O O . CYS A 1 87 ? 9.370 9.174 -12.250 1.00 90.75 87 CYS A O 1
ATOM 695 N N . GLU A 1 88 ? 9.157 6.941 -12.341 1.00 89.94 88 GLU A N 1
ATOM 696 C CA . GLU A 1 88 ? 8.312 6.745 -11.177 1.00 89.94 88 GLU A CA 1
ATOM 697 C C . GLU A 1 88 ? 9.028 5.883 -10.135 1.00 89.94 88 GLU A C 1
ATOM 699 O O . GLU A 1 88 ? 9.993 5.156 -10.411 1.00 89.94 88 GLU A O 1
ATOM 704 N N . HIS A 1 89 ? 8.536 5.957 -8.903 1.00 87.81 89 HIS A N 1
ATOM 705 C CA . HIS A 1 89 ? 8.958 5.044 -7.855 1.00 87.81 89 HIS A CA 1
ATOM 706 C C . HIS A 1 89 ? 8.224 3.710 -7.988 1.00 87.81 89 HIS A C 1
ATOM 708 O O . HIS A 1 89 ? 7.002 3.672 -7.885 1.00 87.81 89 HIS A O 1
ATOM 714 N N . VAL A 1 90 ? 8.974 2.610 -8.105 1.00 88.12 90 VAL A N 1
ATOM 715 C CA . VAL A 1 90 ? 8.415 1.250 -8.191 1.00 88.12 90 VAL A CA 1
ATOM 716 C C . VAL A 1 90 ? 8.929 0.348 -7.070 1.00 88.12 90 VAL A C 1
ATOM 718 O O . VAL A 1 90 ? 10.056 0.496 -6.583 1.00 88.12 90 VAL A O 1
ATOM 721 N N . CYS A 1 91 ? 8.099 -0.607 -6.649 1.00 85.12 91 CYS A N 1
ATOM 722 C CA . CYS A 1 91 ? 8.502 -1.625 -5.682 1.00 85.12 91 CYS A CA 1
ATOM 723 C C . CYS A 1 91 ? 9.574 -2.539 -6.309 1.00 85.12 91 CYS A C 1
ATOM 725 O O . CYS A 1 91 ? 9.326 -3.078 -7.388 1.00 85.12 91 CYS A O 1
ATOM 727 N N . PRO A 1 92 ? 10.737 -2.744 -5.658 1.00 84.56 92 PRO A N 1
ATOM 728 C CA . PRO A 1 92 ? 11.828 -3.539 -6.226 1.00 84.56 92 PRO A CA 1
ATOM 729 C C . PRO A 1 92 ? 11.440 -5.003 -6.466 1.00 84.56 92 PRO A C 1
ATOM 731 O O . PRO A 1 92 ? 11.809 -5.558 -7.490 1.00 84.56 92 PRO A O 1
ATOM 734 N N . ASP A 1 93 ? 10.640 -5.603 -5.586 1.00 82.69 93 ASP A N 1
ATOM 735 C CA . ASP A 1 93 ? 10.200 -6.992 -5.743 1.00 82.69 93 ASP A CA 1
ATOM 736 C C . ASP A 1 93 ? 9.170 -7.138 -6.888 1.00 82.69 93 ASP A C 1
ATOM 738 O O . ASP A 1 93 ? 9.223 -8.090 -7.662 1.00 82.69 93 ASP A O 1
ATOM 742 N N . CYS A 1 94 ? 8.267 -6.158 -7.063 1.00 85.75 94 CYS A N 1
ATOM 743 C CA . CYS A 1 94 ? 7.346 -6.138 -8.211 1.00 85.75 94 CYS A CA 1
ATOM 744 C C . CYS A 1 94 ? 8.077 -5.894 -9.540 1.00 85.75 94 CYS A C 1
ATOM 746 O O . CYS A 1 94 ? 7.648 -6.375 -10.587 1.00 85.75 94 CYS A O 1
ATOM 748 N N . LEU A 1 95 ? 9.165 -5.122 -9.505 1.00 89.69 95 LEU A N 1
ATOM 749 C CA . LEU A 1 95 ? 10.047 -4.959 -10.650 1.00 89.69 95 LEU A CA 1
ATOM 750 C C . LEU A 1 95 ? 10.749 -6.283 -10.971 1.00 89.69 95 LEU A C 1
ATOM 752 O O . LEU A 1 95 ? 10.702 -6.703 -12.118 1.00 89.69 95 LEU A O 1
ATOM 756 N N . ASP A 1 96 ? 11.328 -6.967 -9.981 1.00 88.75 96 ASP A N 1
ATOM 757 C CA . ASP A 1 96 ? 11.966 -8.277 -10.172 1.00 88.75 96 ASP A CA 1
ATOM 758 C C . ASP A 1 96 ? 10.998 -9.298 -10.798 1.00 88.75 96 ASP A C 1
ATOM 760 O O . ASP A 1 96 ? 11.373 -10.006 -11.728 1.00 88.75 96 ASP A O 1
ATOM 764 N N . GLU A 1 97 ? 9.736 -9.331 -10.360 1.00 87.12 97 GLU A N 1
ATOM 765 C CA . GLU A 1 97 ? 8.680 -10.139 -10.988 1.00 87.12 97 GLU A CA 1
ATOM 766 C C . GLU A 1 97 ? 8.486 -9.823 -12.471 1.00 87.12 97 GLU A C 1
ATOM 768 O O . GLU A 1 97 ? 8.462 -10.733 -13.302 1.00 87.12 97 GLU A O 1
ATOM 773 N N . LEU A 1 98 ? 8.332 -8.539 -12.808 1.00 91.44 98 LEU A N 1
ATOM 774 C CA . LEU A 1 98 ? 8.153 -8.102 -14.189 1.00 91.44 98 LEU A CA 1
ATOM 775 C C . LEU A 1 98 ? 9.369 -8.467 -15.047 1.00 91.44 98 LEU A C 1
ATOM 777 O O . LEU A 1 98 ? 9.198 -8.945 -16.170 1.00 91.44 98 LEU A O 1
ATOM 781 N N . LEU A 1 99 ? 10.578 -8.254 -14.525 1.00 91.38 99 LEU A N 1
ATOM 782 C CA . LEU A 1 99 ? 11.824 -8.592 -15.210 1.00 91.38 99 LEU A CA 1
ATOM 783 C C . LEU A 1 99 ? 11.854 -10.083 -15.534 1.00 91.38 99 LEU A C 1
ATOM 785 O O . LEU A 1 99 ? 11.979 -10.454 -16.698 1.00 91.38 99 LEU A O 1
ATOM 789 N N . VAL A 1 100 ? 11.612 -10.934 -14.539 1.00 89.62 100 VAL A N 1
ATOM 790 C CA . VAL A 1 100 ? 11.621 -12.386 -14.732 1.00 89.62 100 VAL A CA 1
ATOM 791 C C . VAL A 1 100 ? 10.530 -12.842 -15.708 1.00 89.62 100 VAL A C 1
ATOM 793 O O . VAL A 1 100 ? 10.797 -13.687 -16.562 1.00 89.62 100 VAL A O 1
ATOM 796 N N . ARG A 1 101 ? 9.317 -12.270 -15.648 1.00 88.94 101 ARG A N 1
ATOM 797 C CA . ARG A 1 101 ? 8.251 -12.542 -16.637 1.00 88.94 101 ARG A CA 1
ATOM 798 C C . ARG A 1 101 ? 8.640 -12.158 -18.058 1.00 88.94 101 ARG A C 1
ATOM 800 O O . ARG A 1 101 ? 8.202 -12.805 -19.000 1.00 88.94 101 ARG A O 1
ATOM 807 N N . SER A 1 102 ? 9.463 -11.126 -18.192 1.00 91.06 102 SER A N 1
ATOM 808 C CA . SER A 1 102 ? 9.956 -10.622 -19.475 1.00 91.06 102 SER A CA 1
ATOM 809 C C . SER A 1 102 ? 11.258 -11.311 -19.917 1.00 91.06 102 SER A C 1
ATOM 811 O O . SER A 1 102 ? 11.875 -10.887 -20.887 1.00 91.06 102 SER A O 1
ATOM 813 N N . GLY A 1 103 ? 11.695 -12.370 -19.220 1.00 88.19 103 GLY A N 1
ATOM 814 C CA . GLY A 1 103 ? 12.911 -13.125 -19.546 1.00 88.19 103 GLY A CA 1
ATOM 815 C C . GLY A 1 103 ? 14.219 -12.502 -19.044 1.00 88.19 103 GLY A C 1
ATOM 816 O O . GLY A 1 103 ? 15.293 -13.009 -19.366 1.00 88.19 103 GLY A O 1
ATOM 817 N N . GLU A 1 104 ? 14.145 -11.442 -18.239 1.00 89.00 104 GLU A N 1
ATOM 818 C CA . GLU A 1 104 ? 15.291 -10.748 -17.650 1.00 89.00 104 GLU A CA 1
ATOM 819 C C . GLU A 1 104 ? 15.683 -11.328 -16.282 1.00 89.00 104 GLU A C 1
ATOM 821 O O . GLU A 1 104 ? 14.916 -12.023 -15.610 1.00 89.00 104 GLU A O 1
ATOM 826 N N . GLN A 1 105 ? 16.902 -11.020 -15.833 1.00 86.19 105 GLN A N 1
ATOM 827 C CA . GLN A 1 105 ? 17.313 -11.316 -14.459 1.00 86.19 105 GLN A CA 1
ATOM 828 C C . GLN A 1 105 ? 16.725 -10.287 -13.477 1.00 86.19 105 GLN A C 1
ATOM 830 O O . GLN A 1 105 ? 16.603 -9.110 -13.830 1.00 86.19 105 GLN A O 1
ATOM 835 N N . PRO A 1 106 ? 16.420 -10.691 -12.229 1.00 83.12 106 PRO A N 1
ATOM 836 C CA . PRO A 1 106 ? 16.050 -9.767 -11.161 1.00 83.12 106 PRO A CA 1
ATOM 837 C C . PRO A 1 106 ? 17.045 -8.603 -11.021 1.00 83.12 106 PRO A C 1
ATOM 839 O O . PRO A 1 106 ? 18.259 -8.766 -11.165 1.00 83.12 106 PRO A O 1
ATOM 842 N N . HIS A 1 107 ? 16.530 -7.414 -10.719 1.00 77.62 107 HIS A N 1
ATOM 843 C CA . HIS A 1 107 ? 17.316 -6.211 -10.456 1.00 77.62 107 HIS A CA 1
ATOM 844 C C . HIS A 1 107 ? 18.117 -6.323 -9.150 1.00 77.62 107 HIS A C 1
ATOM 846 O O . HIS A 1 107 ? 19.225 -5.791 -9.058 1.00 77.62 107 HIS A O 1
ATOM 852 N N . SER A 1 108 ? 17.562 -7.007 -8.147 1.00 68.94 108 SER A N 1
ATOM 853 C CA . SER A 1 108 ? 18.222 -7.321 -6.871 1.00 68.94 108 SER A CA 1
ATOM 854 C C . SER A 1 108 ? 18.694 -8.783 -6.846 1.00 68.94 108 SER A C 1
ATOM 856 O O . SER A 1 108 ? 18.255 -9.565 -7.683 1.00 68.94 108 SER A O 1
ATOM 858 N N . PRO A 1 109 ? 19.563 -9.219 -5.905 1.00 66.88 109 PRO A N 1
ATOM 859 C CA . PRO A 1 109 ? 19.931 -10.634 -5.735 1.00 66.88 109 PRO A CA 1
ATOM 860 C C . PRO A 1 109 ? 18.769 -11.465 -5.146 1.00 66.88 109 PRO A C 1
ATOM 862 O O . PRO A 1 109 ? 18.917 -12.190 -4.160 1.00 66.88 109 PRO A O 1
ATOM 865 N N . THR A 1 110 ? 17.585 -11.324 -5.729 1.00 64.75 110 THR A N 1
ATOM 866 C CA . THR A 1 110 ? 16.365 -12.041 -5.396 1.00 64.75 110 THR A CA 1
ATOM 867 C C . THR A 1 110 ? 16.364 -13.349 -6.187 1.00 64.75 110 THR A C 1
ATOM 869 O O . THR A 1 110 ? 16.494 -13.321 -7.408 1.00 64.75 110 THR A O 1
ATOM 872 N N . PRO A 1 111 ? 16.234 -14.523 -5.545 1.00 67.19 111 PRO A N 1
ATOM 873 C CA . PRO A 1 111 ? 16.055 -15.778 -6.269 1.00 67.19 111 PRO A CA 1
ATOM 874 C C . PRO A 1 111 ? 14.821 -15.726 -7.181 1.00 67.19 111 PRO A C 1
ATOM 876 O O . PRO A 1 111 ? 13.760 -15.289 -6.743 1.00 67.19 111 PRO A O 1
ATOM 879 N N . VAL A 1 112 ? 14.932 -16.242 -8.410 1.00 67.06 112 VAL A N 1
ATOM 880 C CA . VAL A 1 112 ? 13.849 -16.270 -9.420 1.00 67.06 112 VAL A CA 1
ATOM 881 C C . VAL A 1 112 ? 12.537 -16.834 -8.863 1.00 67.06 112 VAL A C 1
ATOM 883 O O . VAL A 1 112 ? 11.468 -16.295 -9.128 1.00 67.06 112 VAL A O 1
ATOM 886 N N . SER A 1 113 ? 12.603 -17.878 -8.033 1.00 65.06 113 SER A N 1
ATOM 887 C CA . SER A 1 113 ? 11.422 -18.484 -7.403 1.00 65.06 113 SER A CA 1
ATOM 888 C C . SER A 1 113 ? 10.637 -17.527 -6.502 1.00 65.06 113 SER A C 1
ATOM 890 O O . SER A 1 113 ? 9.445 -17.731 -6.303 1.00 65.06 113 SER A O 1
ATOM 892 N N . ARG A 1 114 ? 11.279 -16.479 -5.973 1.00 64.25 114 ARG A N 1
ATOM 893 C CA . ARG A 1 114 ? 10.633 -15.454 -5.142 1.00 64.25 114 ARG A CA 1
ATOM 894 C C . ARG A 1 114 ? 10.007 -14.330 -5.956 1.00 64.25 114 ARG A C 1
ATOM 896 O O . ARG A 1 114 ? 9.074 -13.703 -5.475 1.00 64.25 114 ARG A O 1
ATOM 903 N N . ALA A 1 115 ? 10.474 -14.104 -7.182 1.00 63.31 115 ALA A N 1
ATOM 904 C CA . ALA A 1 115 ? 9.905 -13.093 -8.069 1.00 63.31 115 ALA A CA 1
ATOM 905 C C . ALA A 1 115 ? 8.447 -13.418 -8.451 1.00 63.31 115 ALA A C 1
ATOM 907 O O . ALA A 1 115 ? 7.684 -12.533 -8.808 1.00 63.31 115 ALA A O 1
ATOM 908 N N . PHE A 1 116 ? 8.029 -14.681 -8.349 1.00 67.06 116 PHE A N 1
ATOM 909 C CA . PHE A 1 116 ? 6.685 -15.122 -8.721 1.00 67.06 116 PHE A CA 1
ATOM 910 C C . PHE A 1 116 ? 5.704 -15.266 -7.553 1.00 67.06 116 PHE A C 1
ATOM 912 O O . PHE A 1 116 ? 4.620 -15.799 -7.778 1.00 67.06 116 PHE A O 1
ATOM 919 N N . ASP A 1 117 ? 6.032 -14.832 -6.330 1.00 64.62 117 ASP A N 1
ATOM 920 C CA . ASP A 1 117 ? 5.112 -14.974 -5.192 1.00 64.62 117 ASP A CA 1
ATOM 921 C C . ASP A 1 117 ? 3.814 -14.195 -5.446 1.00 64.62 117 ASP A C 1
ATOM 923 O O . ASP A 1 117 ? 3.768 -12.968 -5.365 1.00 64.62 117 ASP A O 1
ATOM 927 N N . THR A 1 118 ? 2.748 -14.910 -5.807 1.00 59.91 118 THR A N 1
ATOM 928 C CA . THR A 1 118 ? 1.474 -14.306 -6.188 1.00 59.91 118 THR A CA 1
ATOM 929 C C . THR A 1 118 ? 0.590 -13.941 -5.007 1.00 59.91 118 THR A C 1
ATOM 931 O O . THR A 1 118 ? -0.501 -13.419 -5.255 1.00 59.91 118 THR A O 1
ATOM 934 N N . ALA A 1 119 ? 1.013 -14.218 -3.770 1.00 60.34 119 ALA A N 1
ATOM 935 C CA . ALA A 1 119 ? 0.247 -13.850 -2.594 1.00 60.34 119 ALA A CA 1
ATOM 936 C C . ALA A 1 119 ? 0.008 -12.333 -2.569 1.00 60.34 119 ALA A C 1
ATOM 938 O O . ALA A 1 119 ? 0.857 -11.523 -2.961 1.00 60.34 119 ALA A O 1
ATOM 939 N N . ILE A 1 120 ? -1.191 -11.948 -2.122 1.00 58.66 120 ILE A N 1
ATOM 940 C CA . ILE A 1 120 ? -1.570 -10.541 -1.950 1.00 58.66 120 ILE A CA 1
ATOM 941 C C . ILE A 1 120 ? -0.626 -9.862 -0.950 1.00 58.66 120 ILE A C 1
ATOM 943 O O . ILE A 1 120 ? -0.354 -8.674 -1.100 1.00 58.66 120 ILE A O 1
ATOM 947 N N . VAL A 1 121 ? -0.074 -10.632 -0.007 1.00 61.75 121 VAL A N 1
ATOM 948 C CA . VAL A 1 121 ? 1.071 -10.281 0.832 1.00 61.75 121 VAL A CA 1
ATOM 949 C C . VAL A 1 121 ? 2.052 -11.449 0.810 1.00 61.75 121 VAL A C 1
ATOM 951 O O . VAL A 1 121 ? 1.703 -12.537 1.250 1.00 61.75 121 VAL A O 1
ATOM 954 N N . ALA A 1 122 ? 3.268 -11.234 0.316 1.00 62.03 122 ALA A N 1
ATOM 955 C CA . ALA A 1 122 ? 4.321 -12.241 0.358 1.00 62.03 122 ALA A CA 1
ATOM 956 C C . ALA A 1 122 ? 4.733 -12.523 1.815 1.00 62.03 122 ALA A C 1
ATOM 958 O O . ALA A 1 122 ? 4.807 -11.599 2.637 1.00 62.03 122 ALA A O 1
ATOM 959 N N . ASP A 1 123 ? 5.071 -13.774 2.136 1.00 60.12 123 ASP A N 1
ATOM 960 C CA . ASP A 1 123 ? 5.430 -14.207 3.502 1.00 60.12 123 ASP A CA 1
ATOM 961 C C . ASP A 1 123 ? 6.572 -13.368 4.119 1.00 60.12 123 ASP A C 1
ATOM 963 O O . ASP A 1 123 ? 6.647 -13.151 5.332 1.00 60.12 123 ASP A O 1
ATOM 967 N N . ASN A 1 124 ? 7.453 -12.826 3.275 1.00 59.62 124 ASN A N 1
ATOM 968 C CA . ASN A 1 124 ? 8.615 -12.020 3.651 1.00 59.62 124 ASN A CA 1
ATOM 969 C C . ASN A 1 124 ? 8.377 -10.499 3.629 1.00 59.62 124 ASN A C 1
ATOM 971 O O . ASN A 1 124 ? 9.350 -9.737 3.739 1.00 59.62 124 ASN A O 1
ATOM 975 N N . ALA A 1 125 ? 7.138 -10.035 3.432 1.00 66.38 125 ALA A N 1
ATOM 976 C CA . ALA A 1 125 ? 6.833 -8.616 3.523 1.00 66.38 125 ALA A CA 1
ATOM 977 C C . ALA A 1 125 ? 7.337 -8.086 4.872 1.00 66.38 125 ALA A C 1
ATOM 979 O O . ALA A 1 125 ? 7.215 -8.767 5.888 1.00 66.38 125 ALA A O 1
ATOM 980 N N . THR A 1 126 ? 7.928 -6.895 4.919 1.00 67.50 126 THR A N 1
ATOM 981 C CA . THR A 1 126 ? 8.262 -6.275 6.210 1.00 67.50 126 THR A CA 1
ATOM 982 C C . THR A 1 126 ? 7.124 -5.337 6.567 1.00 67.50 126 THR A C 1
ATOM 984 O O . THR A 1 126 ? 6.866 -4.364 5.860 1.00 67.50 126 THR A O 1
ATOM 987 N N . VAL A 1 127 ? 6.427 -5.637 7.660 1.00 69.38 127 VAL A N 1
ATOM 988 C CA . VAL A 1 127 ? 5.344 -4.801 8.185 1.00 69.38 127 VAL A CA 1
ATOM 989 C C . VAL A 1 127 ? 5.767 -4.342 9.564 1.00 69.38 127 VAL A C 1
ATOM 991 O O . VAL A 1 127 ? 6.048 -5.165 10.430 1.00 69.38 127 VAL A O 1
ATOM 994 N N . SER A 1 128 ? 5.897 -3.032 9.730 1.00 63.22 128 SER A N 1
ATOM 995 C CA . SER A 1 128 ? 6.255 -2.390 10.989 1.00 63.22 128 SER A CA 1
ATOM 996 C C . SER A 1 128 ? 5.398 -1.142 11.188 1.00 63.22 128 SER A C 1
ATOM 998 O O . SER A 1 128 ? 4.939 -0.530 10.221 1.00 63.22 128 SER A O 1
ATOM 1000 N N . GLY A 1 129 ? 5.169 -0.763 12.446 1.00 70.69 129 GLY A N 1
ATOM 1001 C CA . GLY A 1 129 ? 4.270 0.340 12.797 1.00 70.69 129 GLY A CA 1
ATOM 1002 C C . GLY A 1 129 ? 2.790 -0.077 12.811 1.00 70.69 129 GLY A C 1
ATOM 1003 O O . GLY A 1 129 ? 2.507 -1.263 12.957 1.00 70.69 129 GLY A O 1
ATOM 1004 N N . PRO A 1 130 ? 1.839 0.868 12.654 1.00 74.25 130 PRO A N 1
ATOM 1005 C CA . PRO A 1 130 ? 0.393 0.616 12.736 1.00 74.25 130 PRO A CA 1
ATOM 1006 C C . PRO A 1 130 ? -0.164 -0.032 11.456 1.00 74.25 130 PRO A C 1
ATOM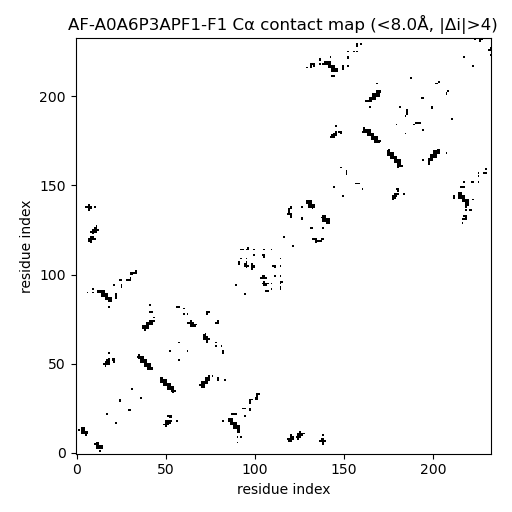 1008 O O . PRO A 1 130 ? -1.284 0.250 11.037 1.00 74.25 130 PRO A O 1
ATOM 1011 N N . LEU A 1 131 ? 0.649 -0.820 10.758 1.00 81.38 131 LEU A N 1
ATOM 1012 C CA . LEU A 1 131 ? 0.282 -1.473 9.510 1.00 81.38 131 LEU A CA 1
ATOM 1013 C C . LEU A 1 131 ? -0.171 -2.904 9.799 1.00 81.38 131 LEU A C 1
ATOM 1015 O O . LEU A 1 131 ? 0.432 -3.601 10.610 1.00 81.38 131 LEU A O 1
ATOM 1019 N N . VAL A 1 132 ? -1.195 -3.353 9.086 1.00 81.88 132 VAL A N 1
ATOM 1020 C CA . VAL A 1 132 ? -1.774 -4.693 9.211 1.00 81.88 132 VAL A CA 1
ATOM 1021 C C . VAL A 1 132 ? -1.664 -5.428 7.883 1.00 81.88 132 VAL A C 1
ATOM 1023 O O . VAL A 1 132 ? -1.863 -4.830 6.823 1.00 81.88 132 VAL A O 1
ATOM 1026 N N . ARG A 1 133 ? -1.330 -6.721 7.939 1.00 81.56 133 ARG A N 1
ATOM 1027 C CA . ARG A 1 133 ? -1.424 -7.629 6.789 1.00 81.56 133 ARG A CA 1
ATOM 1028 C C . ARG A 1 133 ? -2.835 -8.181 6.722 1.00 81.56 133 ARG A C 1
ATOM 1030 O O . ARG A 1 133 ? -3.357 -8.635 7.732 1.00 81.56 133 ARG A O 1
ATOM 1037 N N . CYS A 1 134 ? -3.428 -8.146 5.542 1.00 81.69 134 CYS A N 1
ATOM 1038 C CA . CYS A 1 134 ? -4.714 -8.758 5.275 1.00 81.69 134 CYS A CA 1
ATOM 1039 C C . CYS A 1 134 ? -4.610 -9.617 4.028 1.00 81.69 134 CYS A C 1
ATOM 1041 O O . CYS A 1 134 ? -4.171 -9.135 2.985 1.00 81.69 134 CYS A O 1
ATOM 1043 N N . ASP A 1 135 ? -5.083 -10.852 4.119 1.00 75.94 135 ASP A N 1
ATOM 1044 C CA . ASP A 1 135 ? -5.029 -11.788 2.997 1.00 75.94 135 ASP A CA 1
ATOM 1045 C C . ASP A 1 135 ? -5.956 -11.377 1.846 1.00 75.94 135 ASP A C 1
ATOM 1047 O O . ASP A 1 135 ? -5.736 -11.765 0.704 1.00 75.94 135 ASP A O 1
ATOM 1051 N N . ILE A 1 136 ? -6.967 -10.546 2.127 1.00 77.75 136 ILE A N 1
ATOM 1052 C CA . ILE A 1 136 ? -7.950 -10.072 1.143 1.00 77.75 136 ILE A CA 1
ATOM 1053 C C . ILE A 1 136 ? -7.525 -8.734 0.526 1.00 77.75 136 ILE A C 1
ATOM 1055 O O . ILE A 1 136 ? -7.565 -8.561 -0.689 1.00 77.75 136 ILE A O 1
ATOM 1059 N N . HIS A 1 137 ? -7.127 -7.770 1.359 1.00 78.69 137 HIS A N 1
ATOM 1060 C CA . HIS A 1 137 ? -6.898 -6.380 0.941 1.00 78.69 137 HIS A CA 1
ATOM 1061 C C . HIS A 1 137 ? -5.416 -5.981 0.904 1.00 78.69 137 HIS A C 1
ATOM 1063 O O . HIS A 1 137 ? -5.090 -4.847 0.552 1.00 78.69 137 HIS A O 1
ATOM 1069 N N . GLY A 1 138 ? -4.512 -6.888 1.276 1.00 79.56 138 GLY A N 1
ATOM 1070 C CA . GLY A 1 138 ? -3.082 -6.622 1.367 1.00 79.56 138 GLY A CA 1
ATOM 1071 C C . GLY A 1 138 ? -2.694 -5.820 2.598 1.00 79.56 138 GLY A C 1
ATOM 1072 O O . GLY A 1 138 ? -3.382 -5.819 3.621 1.00 79.56 138 GLY A O 1
ATOM 1073 N N . ILE A 1 139 ? -1.542 -5.156 2.518 1.00 78.88 139 ILE A N 1
ATOM 1074 C CA . ILE A 1 139 ? -1.037 -4.351 3.630 1.00 78.88 139 ILE A CA 1
ATOM 1075 C C . ILE A 1 139 ? -1.673 -2.966 3.604 1.00 78.88 139 ILE A C 1
ATOM 1077 O O . ILE A 1 139 ? -1.602 -2.253 2.603 1.00 78.88 139 ILE A O 1
ATOM 1081 N N . GLY A 1 140 ? -2.242 -2.563 4.736 1.00 78.44 140 GLY A N 1
ATOM 1082 C CA . GLY A 1 140 ? -2.832 -1.242 4.920 1.00 78.44 140 GLY A CA 1
ATOM 1083 C C . GLY A 1 140 ? -2.587 -0.695 6.319 1.00 78.44 140 GLY A C 1
ATOM 1084 O O . GLY A 1 140 ? -2.005 -1.365 7.170 1.00 78.44 140 GLY A O 1
ATOM 1085 N N . PHE A 1 141 ? -3.046 0.531 6.566 1.00 79.69 141 PHE A N 1
ATOM 1086 C CA . PHE A 1 141 ? -3.132 1.049 7.929 1.00 79.69 141 PHE A CA 1
ATOM 1087 C C . PHE A 1 141 ? -4.182 0.257 8.707 1.00 79.69 141 PHE A C 1
ATOM 1089 O O . PHE A 1 141 ? -5.326 0.121 8.260 1.00 79.69 141 PHE A O 1
ATOM 1096 N N . GLY A 1 142 ? -3.767 -0.282 9.849 1.00 86.06 142 GLY A N 1
ATOM 1097 C CA . GLY A 1 142 ? -4.646 -0.975 10.770 1.00 86.06 142 GLY A CA 1
ATOM 1098 C C . GLY A 1 142 ? -5.612 0.001 11.420 1.00 86.06 142 GLY A C 1
ATOM 1099 O O . GLY A 1 142 ? -5.224 1.094 11.836 1.00 86.06 142 GLY A O 1
ATOM 1100 N N . SER A 1 143 ? -6.875 -0.403 11.497 1.00 90.69 143 SER A N 1
ATOM 1101 C CA . SER A 1 143 ? -7.794 0.148 12.485 1.00 90.69 143 SER A CA 1
ATOM 1102 C C . SER A 1 143 ? -7.698 -0.693 13.753 1.00 90.69 143 SER A C 1
ATOM 1104 O O . SER A 1 143 ? -7.404 -1.884 13.678 1.00 90.69 143 SER A O 1
ATOM 1106 N N . CYS A 1 144 ? -7.935 -0.088 14.910 1.00 92.69 144 CYS A N 1
ATOM 1107 C CA . CYS A 1 144 ? -7.957 -0.798 16.183 1.00 92.69 144 CYS A CA 1
ATOM 1108 C C . CYS A 1 144 ? -9.405 -1.135 16.562 1.00 92.69 144 CYS A C 1
ATOM 1110 O O . CYS A 1 144 ? -10.296 -0.288 16.440 1.00 92.69 144 CYS A O 1
ATOM 1112 N N . THR A 1 145 ? -9.643 -2.371 16.995 1.00 94.56 145 THR A N 1
ATOM 1113 C CA . THR A 1 145 ? -10.950 -2.848 17.464 1.00 94.56 145 THR A CA 1
ATOM 1114 C C . THR A 1 145 ? -10.796 -3.783 18.665 1.00 94.56 145 THR A C 1
ATOM 1116 O O . THR A 1 145 ? -9.694 -4.040 19.142 1.00 94.56 145 THR A O 1
ATOM 1119 N N . SER A 1 146 ? -11.905 -4.274 19.207 1.00 94.75 146 SER A N 1
ATOM 1120 C CA . SER A 1 146 ? -11.874 -5.236 20.309 1.00 94.75 146 SER A CA 1
ATOM 1121 C C . SER A 1 146 ? -11.367 -6.612 19.836 1.00 94.75 146 SER A C 1
ATOM 1123 O O . SER A 1 146 ? -11.665 -7.011 18.707 1.00 94.75 146 SER A O 1
ATOM 1125 N N . PRO A 1 147 ? -10.665 -7.396 20.680 1.00 93.38 147 PRO A N 1
ATOM 1126 C CA . PRO A 1 147 ? -10.178 -8.723 20.286 1.00 93.38 147 PRO A CA 1
ATOM 1127 C C . PRO A 1 147 ? -11.281 -9.682 19.806 1.00 93.38 147 PRO A C 1
ATOM 1129 O O . PRO A 1 147 ? -11.062 -10.485 18.902 1.00 93.38 147 PRO A O 1
ATOM 1132 N N . ALA A 1 148 ? -12.486 -9.583 20.380 1.00 91.12 148 ALA A N 1
ATOM 1133 C CA . ALA A 1 148 ? -13.627 -10.398 19.966 1.00 91.12 148 ALA A CA 1
ATOM 1134 C C . ALA A 1 148 ? -14.115 -10.026 18.556 1.00 91.12 148 ALA A C 1
ATOM 1136 O O . ALA A 1 148 ? -14.333 -10.916 17.735 1.00 91.12 148 ALA A O 1
ATOM 1137 N N . M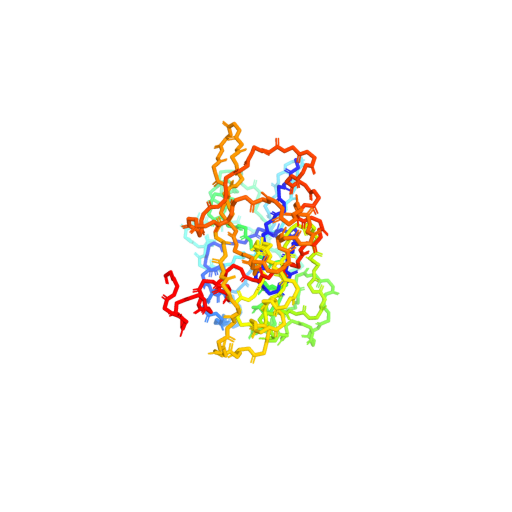ET A 1 149 ? -14.219 -8.726 18.251 1.00 92.06 149 MET A N 1
ATOM 1138 C CA . MET A 1 149 ? -14.518 -8.250 16.897 1.00 92.06 149 MET A CA 1
ATOM 1139 C C . MET A 1 149 ? -13.446 -8.668 15.899 1.00 92.06 149 MET A C 1
ATOM 1141 O O . MET A 1 149 ? -13.781 -9.150 14.821 1.00 92.06 149 MET A O 1
ATOM 1145 N N . ALA A 1 150 ? -12.168 -8.517 16.251 1.00 92.38 150 ALA A N 1
ATOM 1146 C CA . ALA A 1 150 ? -11.067 -8.885 15.368 1.00 92.38 150 ALA A CA 1
ATOM 1147 C C . ALA A 1 150 ? -11.135 -10.362 14.957 1.00 92.38 150 ALA A C 1
ATOM 1149 O O . ALA A 1 150 ? -11.021 -10.670 13.773 1.00 92.38 150 ALA A O 1
ATOM 1150 N N . ALA A 1 151 ? -11.431 -11.257 15.904 1.00 90.69 151 ALA A N 1
ATOM 1151 C CA . ALA A 1 151 ? -11.609 -12.679 15.621 1.00 90.69 151 ALA A CA 1
ATOM 1152 C C . ALA A 1 151 ? -12.802 -12.977 14.691 1.00 90.69 151 ALA A C 1
ATOM 1154 O O . ALA A 1 151 ? -12.736 -13.926 13.912 1.00 90.69 151 ALA A O 1
ATOM 1155 N N . LEU A 1 152 ? -13.887 -12.197 14.759 1.00 90.00 152 LEU A N 1
ATOM 1156 C CA . LEU A 1 152 ? -15.040 -12.340 13.857 1.00 90.00 152 LEU A CA 1
ATOM 1157 C C . LEU A 1 152 ? -14.725 -11.834 12.446 1.00 90.00 152 LEU A C 1
ATOM 1159 O O . LEU A 1 152 ? -15.079 -12.485 11.464 1.00 90.00 152 LEU A O 1
ATOM 1163 N N . ILE A 1 153 ? -14.032 -10.696 12.351 1.00 90.12 153 ILE A N 1
ATOM 1164 C CA . ILE A 1 153 ? -13.594 -10.108 11.081 1.00 90.12 153 ILE A CA 1
ATOM 1165 C C . ILE A 1 153 ? -12.651 -11.069 10.351 1.00 90.12 153 ILE A C 1
ATOM 1167 O O . ILE A 1 153 ? -12.831 -11.300 9.157 1.00 90.12 153 ILE A O 1
ATOM 1171 N N . ASP A 1 154 ? -11.693 -11.656 11.070 1.00 85.75 154 ASP A N 1
ATOM 1172 C CA . ASP A 1 154 ? -10.729 -12.619 10.525 1.00 85.75 154 ASP A CA 1
ATOM 1173 C C . ASP A 1 154 ? -11.411 -13.884 9.972 1.00 85.75 154 ASP A C 1
ATOM 1175 O O . ASP A 1 154 ? -11.062 -14.382 8.905 1.00 85.75 154 ASP A O 1
ATOM 1179 N N . ARG A 1 155 ? -12.467 -14.361 10.643 1.00 85.69 155 ARG A N 1
ATOM 1180 C CA . ARG A 1 155 ? -13.269 -15.514 10.191 1.00 85.69 155 ARG A CA 1
ATOM 1181 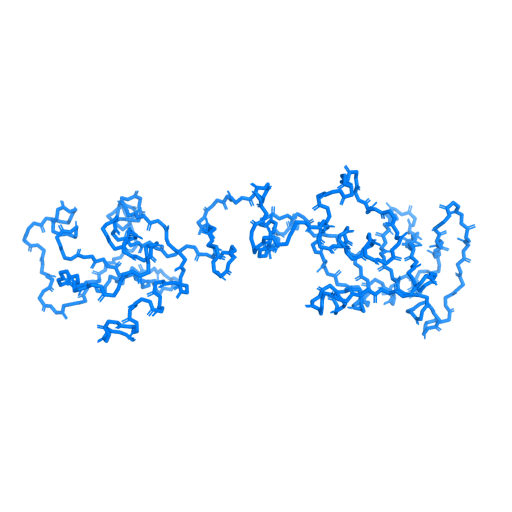C C . ARG A 1 155 ? -14.256 -15.183 9.072 1.00 85.69 155 ARG A C 1
ATOM 1183 O O . ARG A 1 155 ? -14.801 -16.096 8.457 1.00 85.69 155 ARG A O 1
ATOM 1190 N N . GLY A 1 156 ? -14.511 -13.900 8.818 1.00 79.56 156 GLY A N 1
ATOM 1191 C CA . GLY A 1 156 ? -15.563 -13.452 7.906 1.00 79.56 156 GLY A CA 1
ATOM 1192 C C . GLY A 1 156 ? -16.984 -13.724 8.419 1.00 79.56 156 GLY A C 1
ATOM 1193 O O . GLY A 1 156 ? -17.921 -13.758 7.619 1.00 79.56 156 GLY A O 1
ATOM 1194 N N . ASP A 1 157 ? -17.157 -13.915 9.730 1.00 78.38 157 ASP A N 1
ATOM 1195 C CA . ASP A 1 157 ? -18.438 -14.268 10.347 1.00 78.38 157 ASP A CA 1
ATOM 1196 C C . ASP A 1 157 ? -19.350 -13.036 10.464 1.00 78.38 157 ASP A C 1
ATOM 1198 O O . ASP A 1 157 ? -19.016 -12.067 11.143 1.00 78.38 157 ASP A O 1
ATOM 1202 N N . ALA A 1 158 ? -20.552 -13.089 9.882 1.00 66.38 158 ALA A N 1
ATOM 1203 C CA . ALA A 1 158 ? -21.594 -12.058 10.028 1.00 66.38 158 ALA A CA 1
ATOM 1204 C C . ALA A 1 158 ? -22.481 -12.277 11.273 1.00 66.38 158 ALA A C 1
ATOM 1206 O O . ALA A 1 158 ? -23.679 -12.000 11.263 1.00 66.38 158 ALA A O 1
ATOM 1207 N N . LEU A 1 159 ? -21.931 -12.897 12.319 1.00 63.41 159 LEU A N 1
ATOM 1208 C CA . LEU A 1 159 ? -22.708 -13.268 13.497 1.00 63.41 159 LEU A CA 1
ATOM 1209 C C . LEU A 1 159 ? -23.088 -12.032 14.320 1.00 63.41 159 LEU A C 1
ATOM 1211 O O . LEU A 1 159 ? -22.283 -11.103 14.427 1.00 63.41 159 LEU A O 1
ATOM 1215 N N . PRO A 1 160 ? -24.266 -12.052 14.976 1.00 58.53 160 PRO A N 1
ATOM 1216 C CA . PRO A 1 160 ? -24.664 -10.988 15.878 1.00 58.53 160 PRO A CA 1
ATOM 1217 C C . PRO A 1 160 ? -23.606 -10.837 16.966 1.00 58.53 160 PRO A C 1
ATOM 1219 O O . PRO A 1 160 ? -23.385 -11.733 17.785 1.00 58.53 160 PRO A O 1
ATOM 1222 N N . HIS A 1 161 ? -22.943 -9.689 16.957 1.00 68.56 161 HIS A N 1
ATOM 1223 C CA . HIS A 1 161 ? -22.073 -9.292 18.041 1.00 68.56 161 HIS A CA 1
ATOM 1224 C C . HIS A 1 161 ? -22.868 -8.460 19.047 1.00 68.56 161 HIS A C 1
ATOM 1226 O O . HIS A 1 161 ? -23.958 -7.972 18.743 1.00 68.56 161 HIS A O 1
ATOM 1232 N N . GLY A 1 162 ? -22.357 -8.335 20.273 1.00 80.81 162 GLY A N 1
ATOM 1233 C CA . GLY A 1 162 ? -22.981 -7.482 21.280 1.00 80.81 162 GLY A CA 1
ATOM 1234 C C . GLY A 1 162 ? -23.115 -6.034 20.797 1.00 80.81 162 GLY A C 1
ATOM 1235 O O . GLY A 1 162 ? -22.724 -5.672 19.689 1.00 80.81 162 GLY A O 1
ATOM 1236 N N . ARG A 1 163 ? -23.653 -5.168 21.652 1.00 89.44 163 ARG A N 1
ATOM 1237 C CA . ARG A 1 163 ? -23.776 -3.747 21.325 1.00 89.44 163 ARG A CA 1
ATOM 1238 C C . ARG A 1 163 ? -22.404 -3.157 20.986 1.00 89.44 163 ARG A C 1
ATOM 1240 O O . ARG A 1 163 ? -21.460 -3.314 21.759 1.00 89.44 163 ARG A O 1
ATOM 1247 N N . LEU A 1 164 ? -22.299 -2.510 19.826 1.00 92.56 164 LEU A N 1
ATOM 1248 C CA . LEU A 1 164 ? -21.066 -1.874 19.370 1.00 92.56 164 LEU A CA 1
ATOM 1249 C C . LEU A 1 164 ? -21.113 -0.380 19.624 1.00 92.56 164 LEU A C 1
ATOM 1251 O O . LEU A 1 164 ? -22.160 0.257 19.496 1.00 92.56 164 LEU A O 1
ATOM 1255 N N . ILE A 1 165 ? -19.956 0.165 19.967 1.00 95.44 165 ILE A N 1
ATOM 1256 C CA . ILE A 1 165 ? -19.783 1.569 20.295 1.00 95.44 165 ILE A CA 1
ATOM 1257 C C . ILE A 1 165 ? -18.762 2.164 19.332 1.00 95.44 165 ILE A C 1
ATOM 1259 O O . ILE A 1 165 ? -17.630 1.678 19.217 1.00 95.44 165 ILE A O 1
ATOM 1263 N N . LYS A 1 166 ? -19.155 3.255 18.675 1.00 96.38 166 LYS A N 1
ATOM 1264 C CA . LYS A 1 166 ? -18.239 4.090 17.905 1.00 96.38 166 LYS A CA 1
ATOM 1265 C C . LYS A 1 166 ? -17.432 4.945 18.873 1.00 96.38 166 LYS A C 1
ATOM 1267 O O . LYS A 1 166 ? -17.989 5.798 19.565 1.00 96.38 166 LYS A O 1
ATOM 1272 N N . VAL A 1 167 ? -16.124 4.734 18.922 1.00 96.50 167 VAL A N 1
ATOM 1273 C CA . VAL A 1 167 ? -15.212 5.556 19.717 1.00 96.50 167 VAL A CA 1
ATOM 1274 C C . VAL A 1 167 ? -14.568 6.599 18.816 1.00 96.50 167 VAL A C 1
ATOM 1276 O O . VAL A 1 167 ? -13.950 6.255 17.812 1.00 96.50 167 VAL A O 1
ATOM 1279 N N . VAL A 1 168 ? -14.694 7.873 19.181 1.00 96.50 168 VAL A N 1
ATOM 1280 C CA . VAL A 1 168 ? -14.030 8.977 18.480 1.00 96.50 168 VAL A CA 1
ATOM 1281 C C . VAL A 1 168 ? -12.934 9.547 19.368 1.00 96.50 168 VAL A C 1
ATOM 1283 O O . VAL A 1 168 ? -13.218 10.121 20.423 1.00 96.50 168 VAL A O 1
ATOM 1286 N N . VAL A 1 169 ? -11.685 9.387 18.930 1.00 95.25 169 VAL A N 1
ATOM 1287 C CA . VAL A 1 169 ? -10.510 9.977 19.575 1.00 95.25 169 VAL A CA 1
ATOM 1288 C C . VAL A 1 169 ? -10.197 11.303 18.894 1.00 95.25 169 VAL A C 1
ATOM 1290 O O . VAL A 1 169 ? -9.770 11.344 17.735 1.00 95.25 169 VAL A O 1
ATOM 1293 N N . VAL A 1 170 ? -10.419 12.392 19.620 1.00 94.69 170 VAL A N 1
ATOM 1294 C CA . VAL A 1 170 ? -10.195 13.757 19.145 1.00 94.69 170 VAL A CA 1
ATOM 1295 C C . VAL A 1 170 ? -8.738 14.134 19.389 1.00 94.69 170 VAL A C 1
ATOM 1297 O O . VAL A 1 170 ? -8.201 13.954 20.478 1.00 94.69 170 VAL A O 1
ATOM 1300 N N . SER A 1 171 ? -8.067 14.636 18.358 1.00 90.88 171 SER A N 1
ATOM 1301 C CA . SER A 1 171 ? -6.721 15.202 18.459 1.00 90.88 171 SER A CA 1
ATOM 1302 C C . SER A 1 171 ? -6.708 16.613 17.868 1.00 90.88 171 SER A C 1
ATOM 1304 O O . SER A 1 171 ? -7.577 16.936 17.058 1.00 90.88 171 SER A O 1
ATOM 1306 N N . PRO A 1 172 ? -5.682 17.442 18.146 1.00 88.75 172 PRO A N 1
ATOM 1307 C CA . PRO A 1 172 ? -5.588 18.785 17.567 1.00 88.75 172 PRO A CA 1
ATOM 1308 C C . PRO A 1 172 ? -5.564 18.831 16.030 1.00 88.75 172 PRO A C 1
ATOM 1310 O O . PRO A 1 172 ? -5.734 19.899 15.450 1.00 88.75 172 PRO A O 1
ATOM 1313 N N . LYS A 1 173 ? -5.285 17.700 15.363 1.00 87.44 173 LYS A N 1
ATOM 1314 C CA . LYS A 1 173 ? -5.133 17.617 13.902 1.00 87.44 173 LYS A CA 1
ATOM 1315 C C . LYS A 1 173 ? -6.288 16.906 13.200 1.00 87.44 173 LYS A C 1
ATOM 1317 O O . LYS A 1 173 ? -6.491 17.151 12.016 1.00 87.44 173 LYS A O 1
ATOM 1322 N N . ALA A 1 174 ? -6.975 15.993 13.884 1.00 90.00 174 ALA A N 1
ATOM 1323 C CA . ALA A 1 174 ? -7.993 15.128 13.293 1.00 90.00 174 ALA A CA 1
ATOM 1324 C C . ALA A 1 174 ? -8.829 14.417 14.366 1.00 90.00 174 ALA A C 1
ATOM 1326 O O . ALA A 1 174 ? -8.351 14.180 15.479 1.00 90.00 174 ALA A O 1
ATOM 1327 N N . GLU A 1 175 ? -10.033 13.999 13.981 1.00 92.75 175 GLU A N 1
ATOM 1328 C CA . GLU A 1 175 ? -10.824 13.004 14.705 1.00 92.75 175 GLU A CA 1
ATOM 1329 C C . GLU A 1 175 ? -10.562 11.620 14.103 1.00 92.75 175 GLU A C 1
ATOM 1331 O O . GLU A 1 175 ? -10.637 11.446 12.886 1.00 92.75 175 GLU A O 1
ATOM 1336 N N . ASN A 1 176 ? -10.234 10.643 14.950 1.00 90.81 176 ASN A N 1
ATOM 1337 C CA . ASN A 1 176 ? -10.033 9.256 14.538 1.00 90.81 176 ASN A CA 1
ATOM 1338 C C . ASN A 1 176 ? -11.189 8.407 15.058 1.00 90.81 176 ASN A C 1
ATOM 1340 O O . ASN A 1 176 ? -11.515 8.464 16.243 1.00 90.81 176 ASN A O 1
ATOM 1344 N N . GLU A 1 177 ? -11.795 7.626 14.171 1.00 94.12 177 GLU A N 1
ATOM 1345 C CA . GLU A 1 177 ? -12.960 6.807 14.482 1.00 94.12 177 GLU A CA 1
ATOM 1346 C C . GLU A 1 177 ? -12.579 5.332 14.579 1.00 94.12 177 GLU A C 1
ATOM 1348 O O . GLU A 1 177 ? -11.893 4.793 13.710 1.00 94.12 177 GLU A O 1
ATOM 1353 N N . PHE A 1 178 ? -13.076 4.679 15.622 1.00 94.56 178 PHE A N 1
ATOM 1354 C CA . PHE A 1 178 ? -12.852 3.272 15.916 1.00 94.56 178 PHE A CA 1
ATOM 1355 C C . PHE A 1 178 ? -14.164 2.610 16.338 1.00 94.56 178 PHE A C 1
ATOM 1357 O O . PHE A 1 178 ? -15.113 3.286 16.741 1.00 94.56 178 PHE A O 1
ATOM 1364 N N . TRP A 1 179 ? -14.206 1.283 16.283 1.00 95.31 179 TRP A N 1
ATOM 1365 C CA . TRP A 1 179 ? -15.374 0.496 16.672 1.00 95.31 179 TRP A CA 1
ATOM 1366 C C . TRP A 1 179 ? -14.959 -0.598 17.643 1.00 95.31 179 TRP A C 1
ATOM 1368 O O . TRP A 1 179 ? -14.021 -1.344 17.367 1.00 95.31 179 TRP A O 1
ATOM 1378 N N . PHE A 1 180 ? -15.661 -0.695 18.768 1.00 95.06 180 PHE A N 1
ATOM 1379 C CA . PHE A 1 180 ? -15.396 -1.682 19.814 1.00 95.06 180 PHE A CA 1
ATOM 1380 C C . PHE A 1 180 ? -16.701 -2.286 20.326 1.00 95.06 180 PHE A C 1
ATOM 1382 O O . PHE A 1 180 ? -17.748 -1.635 20.287 1.00 95.06 180 PHE A O 1
ATOM 1389 N N . ASP A 1 181 ? -16.633 -3.506 20.858 1.00 92.94 181 ASP A N 1
ATOM 1390 C CA . ASP A 1 181 ? -17.749 -4.077 21.599 1.00 92.94 181 ASP A CA 1
ATOM 1391 C C . ASP A 1 181 ? -17.901 -3.399 22.972 1.00 92.94 181 ASP A C 1
ATOM 1393 O O . ASP A 1 181 ? -16.921 -3.014 23.622 1.00 92.94 181 ASP A O 1
ATOM 1397 N N . GLU A 1 182 ? -19.147 -3.225 23.415 1.00 94.06 182 GLU A N 1
ATOM 1398 C CA . GLU A 1 182 ? -19.462 -2.539 24.668 1.00 94.06 182 GLU A CA 1
ATOM 1399 C C . GLU A 1 182 ? -18.833 -3.235 25.884 1.00 94.06 182 GLU A C 1
ATOM 1401 O O . GLU A 1 182 ? -18.379 -2.557 26.805 1.00 94.06 182 GLU A O 1
ATOM 1406 N N . ALA A 1 183 ? -18.750 -4.571 25.894 1.00 92.88 183 ALA A N 1
ATOM 1407 C CA . ALA A 1 183 ? -18.201 -5.308 27.030 1.00 92.88 183 ALA A CA 1
ATOM 1408 C C . ALA A 1 183 ? -16.689 -5.075 27.183 1.00 92.88 183 ALA A C 1
ATOM 1410 O O . ALA A 1 183 ? -16.190 -4.966 28.304 1.00 92.88 183 ALA A O 1
ATOM 1411 N N . PHE A 1 184 ? -15.953 -4.965 26.078 1.00 94.94 184 PHE A N 1
ATOM 1412 C CA . PHE A 1 184 ? -14.551 -4.562 26.082 1.00 94.94 184 PHE A CA 1
ATOM 1413 C C . PHE A 1 184 ? -14.375 -3.142 26.625 1.00 94.94 184 PHE A C 1
ATOM 1415 O O . PHE A 1 184 ? -13.547 -2.935 27.515 1.00 94.94 184 PHE A O 1
ATOM 1422 N N . LEU A 1 185 ? -15.191 -2.187 26.171 1.00 95.25 185 LEU A N 1
ATOM 1423 C CA . LEU A 1 185 ? -15.112 -0.810 26.664 1.00 95.25 185 LEU A CA 1
ATOM 1424 C C . LEU A 1 185 ? -15.468 -0.691 28.147 1.00 95.25 185 LEU A C 1
ATOM 1426 O O . LEU A 1 185 ? -14.776 0.030 28.858 1.00 95.25 185 LEU A O 1
ATOM 1430 N N . ARG A 1 186 ? -16.480 -1.411 28.642 1.00 94.19 186 ARG A N 1
ATOM 1431 C CA . ARG A 1 186 ? -16.831 -1.419 30.075 1.00 94.19 186 ARG A CA 1
ATOM 1432 C C . ARG A 1 186 ? -15.699 -1.953 30.943 1.00 94.19 186 ARG A C 1
ATOM 1434 O O . ARG A 1 186 ? -15.365 -1.337 31.952 1.00 94.19 186 ARG A O 1
ATOM 1441 N N . ARG A 1 187 ? -15.043 -3.036 30.512 1.00 93.81 187 ARG A N 1
ATOM 1442 C CA . ARG A 1 187 ? -13.870 -3.577 31.219 1.00 93.81 187 ARG A CA 1
ATOM 1443 C C . ARG A 1 187 ? -12.704 -2.592 31.259 1.00 93.81 187 ARG A C 1
ATOM 1445 O O . ARG A 1 187 ? -12.015 -2.528 32.270 1.00 93.81 187 ARG A O 1
ATOM 1452 N N . LEU A 1 188 ? -12.472 -1.858 30.172 1.00 94.12 188 LEU A N 1
ATOM 1453 C CA . LEU A 1 188 ? -11.314 -0.973 30.051 1.00 94.12 188 LEU A CA 1
ATOM 1454 C C . LEU A 1 188 ? -11.545 0.418 30.667 1.00 94.12 188 LEU A C 1
ATOM 1456 O O . LEU A 1 188 ? -10.656 0.982 31.299 1.00 94.12 188 LEU A O 1
ATOM 1460 N N . LEU A 1 189 ? -12.726 0.996 30.450 1.00 92.44 189 LEU A N 1
ATOM 1461 C CA . LEU A 1 189 ? -13.064 2.364 30.850 1.00 92.44 189 LEU A CA 1
ATOM 1462 C C . LEU A 1 189 ? -13.787 2.428 32.203 1.00 92.44 189 LEU A C 1
ATOM 1464 O O . LEU A 1 189 ? -13.805 3.496 32.814 1.00 92.44 189 LEU A O 1
ATOM 1468 N N . GLY A 1 190 ? -14.342 1.304 32.666 1.00 91.38 190 GLY A N 1
ATOM 1469 C CA . GLY A 1 190 ? -15.141 1.180 33.883 1.00 91.38 190 GLY A CA 1
ATOM 1470 C C . GLY A 1 190 ? -16.637 1.034 33.590 1.00 91.38 190 GLY A C 1
ATOM 1471 O O . GLY A 1 190 ? -17.159 1.633 32.646 1.00 91.38 190 GLY A O 1
ATOM 1472 N N . GLU A 1 191 ? -17.328 0.265 34.436 1.00 89.75 191 GLU A N 1
ATOM 1473 C CA . GLU A 1 191 ? -18.764 -0.046 34.314 1.00 89.75 191 GLU A CA 1
ATOM 1474 C C . GLU A 1 191 ? -19.669 1.196 34.338 1.00 89.75 191 GLU A C 1
ATOM 1476 O O . GLU A 1 191 ? -20.724 1.207 33.706 1.00 89.75 191 GLU A O 1
ATOM 1481 N N . ASP A 1 192 ? -19.232 2.269 34.999 1.00 89.62 192 ASP A N 1
ATOM 1482 C CA . ASP A 1 192 ? -19.987 3.524 35.116 1.00 89.62 192 ASP A CA 1
ATOM 1483 C C . ASP A 1 192 ? -19.859 4.437 33.884 1.00 89.62 192 ASP A C 1
ATOM 1485 O O . ASP A 1 192 ? -20.438 5.524 33.844 1.00 89.62 192 ASP A O 1
ATOM 1489 N N . THR A 1 193 ? -19.091 4.030 32.868 1.00 90.50 193 THR A N 1
ATOM 1490 C CA . THR A 1 193 ? -18.944 4.816 31.638 1.00 90.50 193 THR A CA 1
ATOM 1491 C C . THR A 1 193 ? -20.275 4.869 30.889 1.00 90.50 193 THR A C 1
ATOM 1493 O O . THR A 1 193 ? -20.850 3.833 30.548 1.00 90.50 193 THR A O 1
ATOM 1496 N N . ASP A 1 194 ? -20.751 6.078 30.582 1.00 91.88 194 ASP A N 1
ATOM 1497 C CA . ASP A 1 194 ? -21.949 6.246 29.763 1.00 91.88 194 ASP A CA 1
ATOM 1498 C C . ASP A 1 194 ? -21.656 5.896 28.299 1.00 91.88 194 ASP A C 1
ATOM 1500 O O . ASP A 1 194 ? -20.953 6.609 27.581 1.00 91.88 194 ASP A O 1
ATOM 1504 N N . LEU A 1 195 ? -22.219 4.769 27.869 1.00 92.50 195 LEU A N 1
ATOM 1505 C CA . LEU A 1 195 ? -22.157 4.258 26.502 1.00 92.50 195 LEU A CA 1
ATOM 1506 C C . LEU A 1 195 ? -23.557 4.214 25.863 1.00 92.50 195 LEU A C 1
ATOM 1508 O O . LEU A 1 195 ? -23.750 3.588 24.821 1.00 92.50 195 LEU A O 1
ATOM 1512 N N . SER A 1 196 ? -24.572 4.830 26.478 1.00 89.94 196 SER A N 1
ATOM 1513 C CA . SER A 1 196 ? -25.990 4.702 26.092 1.00 89.94 196 SER A CA 1
ATOM 1514 C C . SER A 1 196 ? -26.329 5.288 24.715 1.00 89.94 196 SER A C 1
ATOM 1516 O O . SER A 1 196 ? -27.239 4.802 24.047 1.00 89.94 196 SER A O 1
ATOM 1518 N N . SER A 1 197 ? -25.546 6.250 24.229 1.00 89.81 197 SER A N 1
ATOM 1519 C CA . SER A 1 197 ? -25.715 6.862 22.904 1.00 89.81 197 SER A CA 1
ATOM 1520 C C . SER A 1 197 ? -25.188 6.005 21.744 1.00 89.81 197 SER A C 1
ATOM 1522 O O . SER A 1 197 ? -25.505 6.281 20.591 1.00 89.81 197 SER A O 1
ATOM 1524 N N . GLY A 1 198 ? -24.352 4.995 22.024 1.00 91.56 198 GLY A N 1
ATOM 1525 C CA . GLY A 1 198 ? -23.625 4.237 20.996 1.00 91.56 198 GLY A CA 1
ATOM 1526 C C . GLY A 1 198 ? -22.393 4.964 20.439 1.00 91.56 198 GLY A C 1
ATOM 1527 O O . GLY A 1 198 ? -21.663 4.395 19.629 1.00 91.56 198 GLY A O 1
ATOM 1528 N N . ILE A 1 199 ? -22.128 6.196 20.887 1.00 95.69 199 ILE A N 1
ATOM 1529 C CA . ILE A 1 199 ? -20.960 6.990 20.500 1.00 95.69 199 ILE A CA 1
ATOM 1530 C C . ILE A 1 199 ? -20.251 7.467 21.762 1.00 95.69 199 ILE A C 1
ATOM 1532 O O . ILE A 1 199 ? -20.817 8.207 22.565 1.00 95.69 199 ILE A O 1
ATOM 1536 N N . TYR A 1 200 ? -18.983 7.101 21.902 1.00 95.88 200 TYR A N 1
ATOM 1537 C CA . TYR A 1 200 ? -18.141 7.541 23.003 1.00 95.88 200 TYR A CA 1
ATOM 1538 C C . TYR A 1 200 ? -17.010 8.429 2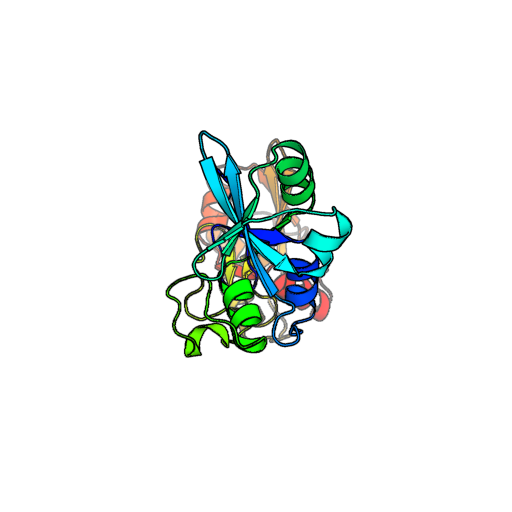2.477 1.00 95.88 200 TYR A C 1
ATOM 1540 O O . TYR A 1 200 ? -16.248 8.030 21.598 1.00 95.88 200 TYR A O 1
ATOM 1548 N N . ARG A 1 201 ? -16.899 9.654 22.996 1.00 95.94 201 ARG A N 1
ATOM 1549 C CA . ARG A 1 201 ? -15.879 10.623 22.569 1.00 95.94 201 ARG A CA 1
ATOM 1550 C C . ARG A 1 201 ? -14.838 10.796 23.668 1.00 95.94 201 ARG A C 1
ATOM 1552 O O . ARG A 1 201 ? -15.190 10.933 24.837 1.00 95.94 201 ARG A O 1
ATOM 1559 N N . MET A 1 202 ? -13.564 10.801 23.293 1.00 95.25 202 MET A N 1
A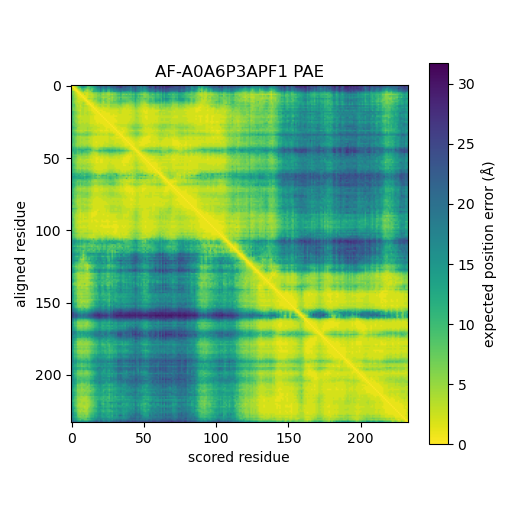TOM 1560 C CA . MET A 1 202 ? -12.449 11.041 24.210 1.00 95.25 202 MET A CA 1
ATOM 1561 C C . MET A 1 202 ? -11.346 11.856 23.532 1.00 95.25 202 MET A C 1
ATOM 1563 O O . MET A 1 202 ? -11.143 11.756 22.325 1.00 95.25 202 MET A O 1
ATOM 1567 N N . GLU A 1 203 ? -10.616 12.644 24.316 1.00 95.62 203 GLU A N 1
ATOM 1568 C CA . GLU A 1 203 ? -9.430 13.359 23.840 1.00 95.62 203 GLU A CA 1
ATOM 1569 C C . GLU A 1 203 ? -8.220 12.423 23.752 1.00 95.62 203 GLU A C 1
ATOM 1571 O O . GLU A 1 203 ? -8.080 11.479 24.540 1.00 95.62 203 GLU A O 1
ATOM 1576 N N . LEU A 1 204 ? -7.320 12.714 22.813 1.00 91.69 204 LEU A N 1
ATOM 1577 C CA . LEU A 1 204 ? -6.039 12.033 22.695 1.00 91.69 204 LEU A CA 1
ATOM 1578 C C . LEU A 1 204 ? -5.214 12.256 23.970 1.00 91.69 204 LEU A C 1
ATOM 1580 O O . LEU A 1 204 ? -4.858 13.377 24.327 1.00 91.69 204 LEU A O 1
ATOM 1584 N N . GLY A 1 205 ? -4.876 11.158 24.630 1.00 92.75 205 GLY A N 1
ATOM 1585 C CA . GLY A 1 205 ? -4.104 11.118 25.867 1.00 92.75 205 GLY A CA 1
ATOM 1586 C C . GLY A 1 205 ? -3.903 9.684 26.351 1.00 92.75 205 GLY A C 1
ATOM 1587 O O . GLY A 1 205 ? -4.214 8.731 25.633 1.00 92.75 205 GLY A O 1
ATOM 1588 N N . GLU A 1 206 ? -3.427 9.516 27.585 1.00 92.81 206 GLU A N 1
ATOM 1589 C CA . GLU A 1 206 ? -3.079 8.201 28.152 1.00 92.81 206 GLU A CA 1
ATOM 1590 C C . GLU A 1 206 ? -4.224 7.184 28.068 1.00 92.81 206 GLU A C 1
ATOM 1592 O O . GLU A 1 206 ? -4.008 6.048 27.660 1.00 92.81 206 GLU A O 1
ATOM 1597 N N . ARG A 1 207 ? -5.466 7.599 28.355 1.00 91.62 207 ARG A N 1
ATOM 1598 C CA . ARG A 1 207 ? -6.642 6.712 28.265 1.00 91.62 207 ARG A CA 1
ATOM 1599 C C . ARG A 1 207 ? -6.898 6.211 26.843 1.00 91.62 207 ARG A C 1
ATOM 1601 O O . ARG A 1 207 ? -7.217 5.042 26.660 1.00 91.62 207 ARG A O 1
ATOM 1608 N N . SER A 1 208 ? -6.758 7.083 25.845 1.00 92.25 208 SER A N 1
ATOM 1609 C CA . SER A 1 208 ? -6.924 6.694 24.440 1.00 92.25 208 SER A CA 1
ATOM 1610 C C . SER A 1 208 ? -5.774 5.814 23.949 1.00 92.25 208 SER A C 1
ATOM 1612 O O . SER A 1 208 ? -6.014 4.869 23.210 1.00 92.25 208 SER A O 1
ATOM 1614 N N . LEU A 1 209 ? -4.539 6.072 24.397 1.00 91.94 209 LEU A N 1
ATOM 1615 C CA . LEU A 1 209 ? -3.387 5.236 24.062 1.00 91.94 209 LEU A CA 1
ATOM 1616 C C . LEU A 1 209 ? -3.556 3.841 24.659 1.00 91.94 209 LEU A C 1
ATOM 1618 O O . LEU A 1 209 ? -3.436 2.863 23.934 1.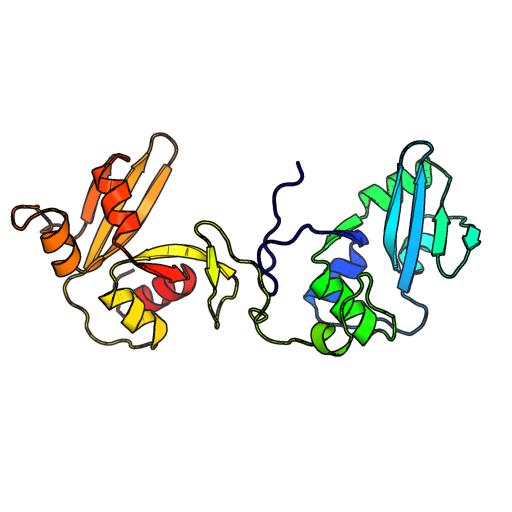00 91.94 209 LEU A O 1
ATOM 1622 N N . HIS A 1 210 ? -3.965 3.754 25.926 1.00 94.56 210 HIS A N 1
ATOM 1623 C CA . HIS A 1 210 ? -4.242 2.480 26.581 1.00 94.56 210 HIS A CA 1
ATOM 1624 C C . HIS A 1 210 ? -5.355 1.684 25.881 1.00 94.56 210 HIS A C 1
ATOM 1626 O O . HIS A 1 210 ? -5.243 0.467 25.742 1.00 94.56 210 HIS A O 1
ATOM 1632 N N . LEU A 1 211 ? -6.406 2.358 25.391 1.00 94.31 211 LEU A N 1
ATOM 1633 C CA . LEU A 1 211 ? -7.442 1.734 24.560 1.00 94.31 211 LEU A CA 1
ATOM 1634 C C . LEU A 1 211 ? -6.865 1.144 23.272 1.00 94.31 211 LEU A C 1
ATOM 1636 O O . LEU A 1 211 ? -7.153 -0.007 22.955 1.00 94.31 211 LEU A O 1
ATOM 1640 N N . LEU A 1 212 ? -6.054 1.916 22.550 1.00 91.56 212 LEU A N 1
ATOM 1641 C CA . LEU A 1 212 ? -5.468 1.481 21.282 1.00 91.56 212 LEU A CA 1
ATOM 1642 C C . LEU A 1 212 ? -4.417 0.377 21.466 1.00 91.56 212 LEU A C 1
ATOM 1644 O O . LEU A 1 212 ? -4.311 -0.487 20.603 1.00 91.56 212 LEU A O 1
ATOM 1648 N N . GLU A 1 213 ? -3.681 0.386 22.579 1.00 91.81 213 GLU A N 1
ATOM 1649 C CA . GLU A 1 213 ? -2.712 -0.653 22.960 1.00 91.81 213 GLU A CA 1
ATOM 1650 C C . GLU A 1 213 ? -3.379 -1.948 23.441 1.00 91.81 213 GLU A C 1
ATOM 1652 O O . GLU A 1 213 ? -2.793 -3.020 23.315 1.00 91.81 213 GLU A O 1
ATOM 1657 N N . SER A 1 214 ? -4.590 -1.858 24.001 1.00 93.75 214 SER A N 1
ATOM 1658 C CA . SER A 1 214 ? -5.347 -3.019 24.493 1.00 93.75 214 SER A CA 1
ATOM 1659 C C . SER A 1 214 ? -6.257 -3.644 23.434 1.00 93.75 214 SER A C 1
ATOM 1661 O O . SER A 1 214 ? -6.801 -4.728 23.653 1.00 93.75 214 SER A O 1
ATOM 1663 N N . GLY A 1 215 ? -6.494 -2.937 22.329 1.00 92.81 215 GLY A N 1
ATOM 1664 C CA . GLY A 1 215 ? -7.245 -3.449 21.191 1.00 92.81 215 GLY A CA 1
ATOM 1665 C C . GLY A 1 215 ? -6.361 -4.207 20.202 1.00 92.81 215 GLY A C 1
ATOM 1666 O O . GLY A 1 215 ? -5.137 -4.208 20.291 1.00 92.81 215 GLY A O 1
ATOM 1667 N N . GLU A 1 216 ? -7.008 -4.848 19.236 1.00 93.06 216 GLU A N 1
ATOM 1668 C CA . GLU A 1 216 ? -6.362 -5.627 18.186 1.00 93.06 216 GLU A CA 1
ATOM 1669 C C . GLU A 1 216 ? -6.401 -4.860 16.859 1.00 93.06 216 GLU A C 1
ATOM 1671 O O . GLU A 1 216 ? -7.401 -4.216 16.517 1.00 93.06 216 GLU A O 1
ATOM 1676 N N . SER A 1 217 ? -5.306 -4.924 16.100 1.00 91.62 217 SER A N 1
ATOM 1677 C CA . SER A 1 217 ? -5.218 -4.260 14.798 1.00 91.62 217 SER A CA 1
ATOM 1678 C C . SER A 1 217 ? -5.859 -5.113 13.707 1.00 91.62 217 SER A C 1
ATOM 1680 O O . SER A 1 217 ? -5.459 -6.248 13.475 1.00 91.62 217 SER A O 1
ATOM 1682 N N . VAL A 1 218 ? -6.806 -4.536 12.973 1.00 91.38 218 VAL A N 1
ATOM 1683 C CA . VAL A 1 218 ? -7.497 -5.176 11.848 1.00 91.38 218 VAL A CA 1
ATOM 1684 C C . VAL A 1 218 ? -7.385 -4.338 10.586 1.00 91.38 218 VAL A C 1
ATOM 1686 O O . VAL A 1 218 ? -7.217 -3.117 10.627 1.00 91.38 218 VAL A O 1
ATOM 1689 N N . CYS A 1 219 ? -7.513 -4.986 9.429 1.00 89.44 219 CYS A N 1
ATOM 1690 C CA . CYS A 1 219 ? -7.626 -4.277 8.161 1.00 89.44 219 CYS A CA 1
ATOM 1691 C C . CYS A 1 219 ? -8.820 -3.326 8.184 1.00 89.44 219 CYS A C 1
ATOM 1693 O O . CYS A 1 219 ? -9.953 -3.756 8.401 1.00 89.44 219 CYS A O 1
ATOM 1695 N N . ARG A 1 220 ? -8.574 -2.042 7.898 1.00 89.62 220 ARG A N 1
ATOM 1696 C CA . ARG A 1 220 ? -9.633 -1.033 7.814 1.00 89.62 220 ARG A CA 1
ATOM 1697 C C . ARG A 1 220 ? -10.747 -1.442 6.844 1.00 89.62 220 ARG A C 1
ATOM 1699 O O . ARG A 1 220 ? -11.912 -1.272 7.175 1.00 89.62 220 ARG A O 1
ATOM 1706 N N . TYR A 1 221 ? -10.403 -2.009 5.687 1.00 89.62 221 TYR A N 1
ATOM 1707 C CA . TYR A 1 221 ? -11.394 -2.437 4.695 1.00 89.62 221 TYR A CA 1
ATOM 1708 C C . TYR A 1 221 ? -12.217 -3.638 5.168 1.00 89.62 221 TYR A C 1
ATOM 1710 O O . TYR A 1 221 ? -13.427 -3.644 4.980 1.00 89.62 221 TYR A O 1
ATOM 1718 N N . CYS A 1 222 ? -11.594 -4.619 5.833 1.00 90.75 222 CYS A N 1
ATOM 1719 C CA . CYS A 1 222 ? -12.330 -5.738 6.432 1.00 90.75 222 CYS A CA 1
ATOM 1720 C C . CYS A 1 222 ? -13.266 -5.269 7.546 1.00 90.75 222 CYS A C 1
ATOM 1722 O O . CYS A 1 222 ? -14.385 -5.758 7.635 1.00 90.75 222 CYS A O 1
ATOM 1724 N N . LEU A 1 223 ? -12.832 -4.313 8.372 1.00 91.88 223 LEU A N 1
ATOM 1725 C CA . LEU A 1 223 ? -13.689 -3.717 9.393 1.00 91.88 223 LEU A CA 1
ATOM 1726 C C . LEU A 1 223 ? -14.884 -2.992 8.757 1.00 91.88 223 LEU A C 1
ATOM 1728 O O . LEU A 1 223 ? -16.015 -3.234 9.161 1.00 91.88 223 LEU A O 1
ATOM 1732 N N . GLU A 1 224 ? -14.657 -2.134 7.759 1.00 91.62 224 GLU A N 1
ATOM 1733 C CA . GLU A 1 224 ? -15.732 -1.411 7.061 1.00 91.62 224 GLU A CA 1
ATOM 1734 C C . GLU A 1 224 ? -16.726 -2.363 6.376 1.00 91.62 224 GLU A C 1
ATOM 1736 O O . GLU A 1 224 ? -17.936 -2.171 6.480 1.00 91.62 224 GLU A O 1
ATOM 1741 N N . ASP A 1 225 ? -16.235 -3.403 5.702 1.00 90.94 225 ASP A N 1
ATOM 1742 C CA . ASP A 1 225 ? -17.071 -4.431 5.076 1.00 90.94 225 ASP A CA 1
ATOM 1743 C C . ASP A 1 225 ? -17.867 -5.232 6.118 1.00 90.94 225 ASP A C 1
ATOM 1745 O O . ASP A 1 225 ? -19.072 -5.423 5.963 1.00 90.94 225 ASP A O 1
ATOM 1749 N N . TRP A 1 226 ? -17.233 -5.630 7.224 1.00 91.69 226 TRP A N 1
ATOM 1750 C CA . TRP A 1 226 ? -17.913 -6.326 8.313 1.00 91.69 226 TRP A CA 1
ATOM 1751 C C . TRP A 1 226 ? -19.016 -5.465 8.946 1.00 91.69 226 TRP A C 1
ATOM 1753 O O . TRP A 1 226 ? -20.120 -5.959 9.168 1.00 91.69 226 TRP A O 1
ATOM 1763 N N . LEU A 1 227 ? -18.764 -4.172 9.176 1.00 91.31 227 LEU A N 1
ATOM 1764 C CA . LEU A 1 227 ? -19.770 -3.239 9.700 1.00 91.31 227 LEU A CA 1
ATOM 1765 C C . LEU A 1 227 ? -20.967 -3.094 8.747 1.00 91.31 227 LEU A C 1
ATOM 1767 O O . LEU A 1 227 ? -22.109 -3.139 9.207 1.00 91.31 227 LEU A O 1
ATOM 1771 N N . ARG A 1 228 ? -20.716 -2.990 7.434 1.00 90.69 228 ARG A N 1
ATOM 1772 C CA . ARG A 1 228 ? -21.772 -2.916 6.407 1.00 90.69 228 ARG A CA 1
ATOM 1773 C C . ARG A 1 228 ? -22.616 -4.183 6.352 1.00 90.69 228 ARG A C 1
ATOM 1775 O O . ARG A 1 228 ? -23.834 -4.102 6.275 1.00 90.69 228 ARG A O 1
ATOM 1782 N N . ARG A 1 229 ? -21.985 -5.361 6.415 1.00 87.81 229 ARG A N 1
ATOM 1783 C CA . ARG A 1 229 ? -22.684 -6.662 6.398 1.00 87.81 229 ARG A CA 1
ATOM 1784 C C . ARG A 1 229 ? -23.579 -6.891 7.617 1.00 87.81 229 ARG A C 1
ATOM 1786 O O . ARG A 1 229 ? -24.443 -7.757 7.559 1.00 87.81 229 ARG A O 1
ATOM 1793 N N . ASN A 1 230 ? -23.352 -6.146 8.697 1.00 87.44 230 ASN A N 1
ATOM 1794 C CA . ASN A 1 230 ? -24.119 -6.217 9.938 1.00 87.44 230 ASN A CA 1
ATOM 1795 C C . ASN A 1 230 ? -25.053 -5.006 10.134 1.00 87.44 230 ASN A C 1
ATOM 1797 O O . ASN A 1 230 ? -25.547 -4.805 11.241 1.00 87.44 230 ASN A O 1
ATOM 1801 N N . ASP A 1 231 ? -25.288 -4.198 9.092 1.00 87.38 231 ASP A N 1
ATOM 1802 C CA . ASP A 1 231 ? -26.186 -3.032 9.112 1.00 87.38 231 ASP A CA 1
ATOM 1803 C C . ASP A 1 231 ? -25.832 -1.970 10.179 1.00 87.38 231 ASP A C 1
ATOM 1805 O O . ASP A 1 231 ? -26.708 -1.323 10.758 1.00 87.38 231 ASP A O 1
ATOM 1809 N N . ILE A 1 232 ? -24.536 -1.779 10.458 1.00 87.38 232 ILE A N 1
ATOM 1810 C CA . ILE A 1 232 ? -24.057 -0.827 11.478 1.00 87.38 232 ILE A CA 1
ATOM 1811 C C . ILE A 1 232 ? -23.632 0.515 10.868 1.00 87.38 232 ILE A C 1
ATOM 1813 O O . ILE A 1 232 ? -23.899 1.565 11.459 1.00 87.38 232 ILE A O 1
ATOM 1817 N N . ALA A 1 233 ? -22.937 0.489 9.725 1.00 81.12 233 ALA A N 1
ATOM 1818 C CA . ALA A 1 233 ? -22.343 1.661 9.074 1.00 81.12 233 ALA A CA 1
ATOM 1819 C C . ALA A 1 233 ? -22.367 1.553 7.546 1.00 81.12 233 ALA A C 1
ATOM 1821 O O . ALA A 1 233 ? -22.307 0.413 7.038 1.00 81.12 233 ALA A O 1
#

Foldseek 3Di:
DPPFDQDLAQGGDQFDKEAPVLVVCLVVVHEDAPQQKAWEWLDDPVDIDIYIYGPVLCVVLVFDFDDDPRYTYGDPVVSSVVRRVRMDTHDQLSSQLRQVRNVHHRPDPDPSVSSPPPFSYDPNRDHDDQWDADSVRGIDRWAWEAPVVQVCLNVVHLDDDAQKAWEWEDEPVDIDIHIYHPVLCCVLVHVPDDCPVSYHYDYPDDSVVSRRVNTDTDDPVSSVVSCVSNVND

Radius of gyration: 24.08 Å; Cα contacts (8 Å, |Δi|>4): 395; chains: 1; bounding box: 56×37×64 Å

Mean predicted aligned error: 10.05 Å

Solvent-accessible surface area (backbone atoms only — not comparable to full-atom values): 13179 Å² total; per-residue (Å²): 129,85,74,76,46,79,34,44,37,49,21,58,41,79,56,42,52,24,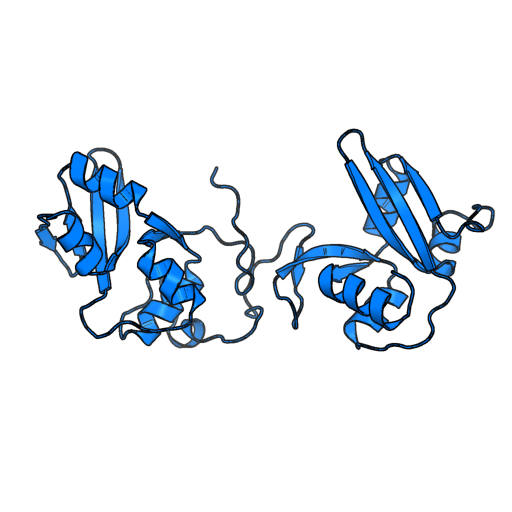26,45,72,53,52,55,34,50,75,68,66,50,64,53,62,84,79,40,66,39,42,33,32,39,48,42,101,90,58,62,50,72,29,45,36,43,51,65,64,40,57,76,67,69,62,74,56,50,80,51,99,82,29,35,38,32,62,54,65,71,59,40,52,53,53,60,69,49,37,38,80,34,54,54,62,56,47,20,24,35,29,45,66,29,75,42,73,44,86,56,102,58,60,72,82,63,35,65,60,78,49,48,47,36,96,82,36,42,76,72,77,71,47,23,83,29,85,87,79,14,43,43,64,34,37,50,24,28,59,71,57,44,57,32,55,75,70,67,55,82,66,91,68,73,64,60,29,41,36,36,40,38,47,103,88,49,76,45,81,36,51,32,42,46,70,60,48,30,73,74,73,36,81,85,56,82,56,87,82,37,57,43,78,44,63,69,48,72,70,48,49,53,50,55,71,72,30,34,74,34,42,44,66,54,51,54,51,50,33,41,73,63,77,72,96

Nearest PDB structures (foldseek):
  5el5-assembly2_D5  TM=4.076E-01  e=6.099E-01  Thermus thermophilus HB8
  1wx8-assembly1_A  TM=5.130E-01  e=9.340E-01  Mus musculus
  7pv9-assembly3_C  TM=5.966E-01  e=6.962E+00  Listeria monocytogenes EGD-e
  8fso-assembly1_A  TM=3.557E-01  e=5.458E+00  Mus musculus
  8iwl-assembly1_B  TM=3.116E-01  e=5.458E+00  Acinetobacter baumannii